Protein AF-A0A436ZVC7-F1 (afdb_monomer_lite)

pLDDT: mean 82.98, std 17.28, range [31.84, 98.19]

Radius of gyration: 19.55 Å; chains: 1; bounding box: 49×38×57 Å

Secondary structure (DSSP, 8-state):
-HHHHHHHHHH-TTS-HHHHHHHHHHHHHHHTT-HHHHHHHHHHHSS-HIIIIIHHHHHHHHH---HHHHHHHHHHHHHHHTSTTHHHHHHHTTHHHHHHHHHHH---HHHHHHHHHHHIIIII-TT-------SSSS-------------TTHHHHHHHHHHHS-TTSTTS-HHHHHHHHHHHHHHHHHHGGGSPPPHHHHHHHHHHHHHHHHSTTTTHHHHHHHHHHHHHHH----

InterPro domains:
  IPR011989 Armadillo-like helical [G3DSA:1.25.10.10] (1-237)
  IPR016024 Armadillo-type fold [SSF48371] (3-119)
  IPR031884 Nucleotide exchange factor Sil1, fungi [PF16782] (7-216)
  IPR050693 SIL1/FES1/HPBP1 [PTHR19316] (3-213)

Sequence (238 aa):
MSLQKLLNIISSSEYTPSIRSSAAITLGNSLQNNAVALSRVRKLFGTATKDVVLHPLLTSLLKNQDVILNRRLMFAISRTVRIHNGKQDFVALNGLGILEKVYATTNDLPLRGKIAAFLQDEFLDMEMREMDVKSGGKSGSQNVIKLKDDLSGWCDVLQSHLVERKNGEGDGDLDSEVKVLVTLKALKGRYGDECKANPELERWLGGEKERVRKEDDDGEWIKVPLEEVEHVFFGATA

Organism: Arthrobotrys flagrans (NCBI:txid97331)

Foldseek 3Di:
DPLQVLLCQLQDPVHDLVSNLVSLQVLLVCLAVCLVVQVCCCVVPVDHSLVRQVLSLLNSLLPDDDLSSNLSSLSNLLSQLPYACSVVSCVVNVVVVSLLNSLVPDPRLSSLLSSLLSCCVRPQPPPDQDPPPPPDDDDDDRDPDPDPDDCLVVLVSLLCVLLVPPPVVPPDDLSSVLSSLVSNLSSCVVVPVSNADDPSSLVSLVSVLVVLVVVPPDRPVSNVSSQSSCCSHPNDPD

Structure (mmCIF, N/CA/C/O backbone):
data_AF-A0A436ZVC7-F1
#
_entry.id   AF-A0A436ZVC7-F1
#
loop_
_atom_site.group_PDB
_atom_site.id
_atom_site.type_symbol
_atom_site.label_atom_id
_atom_site.label_alt_id
_atom_site.label_comp_id
_atom_site.label_asym_id
_atom_site.label_entity_id
_atom_site.label_seq_id
_atom_site.pdbx_PDB_ins_code
_atom_site.Cartn_x
_atom_site.Cartn_y
_atom_site.Cartn_z
_atom_site.occupancy
_atom_site.B_iso_or_equiv
_atom_site.auth_seq_id
_atom_site.auth_comp_id
_atom_site.auth_asym_id
_atom_site.auth_atom_id
_atom_site.pdbx_PDB_model_num
ATOM 1 N N . MET A 1 1 ? -13.523 2.063 27.691 1.00 56.59 1 MET A N 1
ATOM 2 C CA . MET A 1 1 ? -14.774 2.365 26.954 1.00 56.59 1 MET A CA 1
ATOM 3 C C . MET A 1 1 ? -14.574 3.279 25.728 1.00 56.59 1 MET A C 1
ATOM 5 O O . MET A 1 1 ? -15.453 3.320 24.881 1.00 56.59 1 MET A O 1
ATOM 9 N N . SER A 1 2 ? -13.442 3.982 25.571 1.00 81.81 2 SER A N 1
ATOM 10 C CA . SER A 1 2 ? -13.189 4.894 24.435 1.00 81.81 2 SER A CA 1
ATOM 11 C C . SER A 1 2 ? -12.820 4.196 23.112 1.00 81.81 2 SER A C 1
ATOM 13 O O . SER A 1 2 ? -13.318 4.598 22.067 1.00 81.81 2 SER A O 1
ATOM 15 N N . LEU A 1 3 ? -12.012 3.127 23.144 1.00 85.25 3 LEU A N 1
ATOM 16 C CA . LEU A 1 3 ? -11.538 2.445 21.926 1.00 85.25 3 LEU A CA 1
ATOM 17 C C . LEU A 1 3 ? -12.662 1.764 21.124 1.00 85.25 3 LEU A C 1
ATOM 19 O O . LEU A 1 3 ? -12.751 1.962 19.920 1.00 85.25 3 LEU A O 1
ATOM 23 N N . GLN A 1 4 ? -13.550 1.008 21.781 1.00 86.31 4 GLN A N 1
ATOM 24 C CA . GLN A 1 4 ? -14.694 0.366 21.113 1.00 86.31 4 GLN A CA 1
ATOM 25 C C . GLN A 1 4 ? -15.616 1.384 20.439 1.00 86.31 4 GLN A C 1
ATOM 27 O O . GLN A 1 4 ? -16.029 1.175 19.307 1.00 86.31 4 GLN A O 1
ATOM 32 N N . LYS A 1 5 ? -15.897 2.516 21.099 1.00 90.25 5 LYS A N 1
ATOM 33 C CA . LYS A 1 5 ? -16.687 3.592 20.487 1.00 90.25 5 LYS A CA 1
ATOM 34 C C . LYS A 1 5 ? -16.000 4.144 19.239 1.00 90.25 5 LYS A C 1
ATOM 36 O O . LYS A 1 5 ? -16.663 4.339 18.231 1.00 90.25 5 LYS A O 1
ATOM 41 N N . LEU A 1 6 ? -14.682 4.343 19.287 1.00 92.62 6 LEU A N 1
ATOM 42 C CA . LEU A 1 6 ? -13.912 4.818 18.138 1.00 92.62 6 LEU A CA 1
ATOM 43 C C . LEU A 1 6 ? -13.967 3.830 16.962 1.00 92.62 6 LEU A C 1
ATOM 45 O O . LEU A 1 6 ? -14.213 4.235 15.832 1.00 92.62 6 LEU A O 1
ATOM 49 N N . LEU A 1 7 ? -13.807 2.534 17.230 1.00 93.12 7 LEU A N 1
ATOM 50 C CA . LEU A 1 7 ? -13.898 1.478 16.216 1.00 93.12 7 LEU A CA 1
ATOM 51 C C . LEU A 1 7 ? -15.309 1.347 15.632 1.00 93.12 7 LEU A C 1
ATOM 53 O O . LEU A 1 7 ? -15.452 1.156 14.424 1.00 93.12 7 LEU A O 1
ATOM 57 N N . ASN A 1 8 ? -16.340 1.506 16.464 1.00 93.88 8 ASN A N 1
ATOM 58 C CA . ASN A 1 8 ? -17.730 1.538 16.015 1.00 93.88 8 ASN A CA 1
ATOM 59 C C . ASN A 1 8 ? -17.981 2.734 15.096 1.00 93.88 8 ASN A C 1
ATOM 61 O O . ASN A 1 8 ? -18.611 2.562 14.057 1.00 93.88 8 ASN A O 1
ATOM 65 N N . ILE A 1 9 ? -17.444 3.916 15.429 1.00 96.31 9 ILE A N 1
ATOM 66 C CA . ILE A 1 9 ? -17.520 5.087 14.548 1.00 96.31 9 ILE A CA 1
ATOM 67 C C . ILE A 1 9 ? -16.871 4.767 13.204 1.00 96.31 9 ILE A C 1
ATOM 69 O O . ILE A 1 9 ? -17.502 4.961 12.176 1.00 96.31 9 ILE A O 1
ATOM 73 N N . ILE A 1 10 ? -15.650 4.226 13.197 1.00 96.31 10 ILE A N 1
ATOM 74 C CA . ILE A 1 10 ? -14.923 3.892 11.961 1.00 96.31 10 ILE A CA 1
ATOM 75 C C . ILE A 1 10 ? -15.700 2.886 11.094 1.00 96.31 10 ILE A C 1
ATOM 77 O O . ILE A 1 10 ? -15.742 3.028 9.868 1.00 96.31 10 ILE A O 1
ATOM 81 N N . SER A 1 11 ? -16.317 1.882 11.718 1.00 94.19 11 SER A N 1
ATOM 82 C CA . SER A 1 11 ? -16.911 0.735 11.016 1.00 94.19 11 SER A CA 1
ATOM 83 C C . SER A 1 11 ? -18.380 0.926 10.635 1.00 94.19 11 SER A C 1
ATOM 85 O O . SER A 1 11 ? -18.871 0.216 9.760 1.00 94.19 11 SER A O 1
ATOM 87 N N . SER A 1 12 ? -19.092 1.855 11.277 1.00 93.50 12 SER A N 1
ATOM 88 C CA . SER A 1 12 ? -20.520 2.074 11.041 1.00 93.50 12 SER A CA 1
ATOM 89 C C . SER A 1 12 ? -20.760 2.984 9.837 1.00 93.50 12 SER A C 1
ATOM 91 O O . SER A 1 12 ? -20.161 4.053 9.708 1.00 93.50 12 SER A O 1
ATOM 93 N N . SER A 1 13 ? -21.689 2.575 8.973 1.00 91.62 13 SER A N 1
ATOM 94 C CA . SER A 1 13 ? -22.196 3.384 7.860 1.00 91.62 13 SER A CA 1
ATOM 95 C C . SER A 1 13 ? -23.128 4.516 8.307 1.00 91.62 13 SER A C 1
ATOM 97 O O . SER A 1 13 ? -23.508 5.338 7.481 1.00 91.62 13 SER A O 1
ATOM 99 N N . GLU A 1 14 ? -23.504 4.572 9.588 1.00 94.88 14 GLU A N 1
ATOM 100 C CA . GLU A 1 14 ? -24.343 5.643 10.148 1.00 94.88 14 GLU A CA 1
ATOM 101 C C . GLU A 1 14 ? -23.586 6.973 10.275 1.00 94.88 14 GLU A C 1
ATOM 103 O O . GLU A 1 14 ? -24.199 8.039 10.319 1.00 94.88 14 GLU A O 1
ATOM 108 N N . TYR A 1 15 ? -22.251 6.931 10.328 1.00 95.88 15 TYR A N 1
ATOM 109 C CA . TYR A 1 15 ? -21.412 8.124 10.392 1.00 95.88 15 TYR A CA 1
ATOM 110 C C . TYR A 1 15 ? -20.920 8.526 9.003 1.00 95.88 15 TYR A C 1
ATOM 112 O O . TYR A 1 15 ? -20.567 7.689 8.171 1.00 95.88 15 TYR A O 1
ATOM 120 N N . THR A 1 16 ? -20.821 9.833 8.768 1.00 96.25 16 THR A N 1
ATOM 121 C CA . THR A 1 16 ? -20.297 10.359 7.502 1.00 96.25 16 THR A CA 1
ATOM 122 C C . THR A 1 16 ? -18.830 9.957 7.298 1.00 96.25 16 THR A C 1
ATOM 124 O O . THR A 1 16 ? -18.087 9.827 8.281 1.00 96.25 16 THR A O 1
ATOM 127 N N . PRO A 1 17 ? -18.351 9.824 6.044 1.00 95.94 17 PRO A N 1
ATOM 128 C CA . PRO A 1 17 ? -16.948 9.513 5.768 1.00 95.94 17 PRO A CA 1
ATOM 129 C C . PRO A 1 17 ? -15.965 10.460 6.463 1.00 95.94 17 PRO A C 1
ATOM 131 O O . PRO A 1 17 ? -14.938 10.013 6.964 1.00 95.94 17 PRO A O 1
ATOM 134 N N . SER A 1 18 ? -16.313 11.745 6.603 1.00 96.75 18 SER A N 1
ATOM 135 C CA . SER A 1 18 ? -15.500 12.718 7.341 1.00 96.75 18 SER A CA 1
ATOM 136 C C . SER A 1 18 ? -15.338 12.358 8.822 1.00 96.75 18 SER A C 1
ATOM 138 O O . SER A 1 18 ? -14.223 12.422 9.335 1.00 96.75 18 SER A O 1
ATOM 140 N N . ILE A 1 19 ? -16.411 11.967 9.518 1.00 97.06 19 ILE A N 1
ATOM 141 C CA . ILE A 1 19 ? -16.346 11.584 10.940 1.00 97.06 19 ILE A CA 1
ATOM 142 C C . ILE A 1 19 ? -15.554 10.283 11.094 1.00 97.06 19 ILE A C 1
ATOM 144 O O . ILE A 1 19 ? -14.680 10.178 11.957 1.00 97.06 19 ILE A O 1
ATOM 148 N N . ARG A 1 20 ? -15.821 9.309 10.220 1.00 97.62 20 ARG A N 1
ATOM 149 C CA . ARG A 1 20 ? -15.101 8.029 10.170 1.00 97.62 20 ARG A CA 1
ATOM 150 C C . ARG A 1 20 ? -13.607 8.243 9.923 1.00 97.62 20 ARG A C 1
ATOM 152 O O . ARG A 1 20 ? -12.777 7.615 10.574 1.00 97.62 20 ARG A O 1
ATOM 159 N N . SER A 1 21 ? -13.268 9.168 9.027 1.00 96.88 21 SER A N 1
ATOM 160 C CA . SER A 1 21 ? -11.895 9.536 8.675 1.00 96.88 21 SER A CA 1
ATOM 161 C C . SER A 1 21 ? -11.173 10.179 9.856 1.00 96.88 21 SER A C 1
ATOM 163 O O . SER A 1 21 ? -10.072 9.744 10.200 1.00 96.88 21 SER A O 1
ATOM 165 N N . SER A 1 22 ? -11.823 11.125 10.546 1.00 97.38 22 SER A N 1
ATOM 166 C CA . SER A 1 22 ? -11.326 11.713 11.797 1.00 97.38 22 SER A CA 1
ATOM 167 C C . SER A 1 22 ? -11.085 10.648 12.869 1.00 97.38 22 SER A C 1
ATOM 169 O O . SER A 1 22 ? -10.030 10.621 13.497 1.00 97.38 22 SER A O 1
ATOM 171 N N . ALA A 1 23 ? -12.014 9.708 13.036 1.00 97.00 23 ALA A N 1
ATOM 172 C CA . ALA A 1 23 ? -11.846 8.612 13.982 1.00 97.00 23 ALA A CA 1
ATOM 173 C C . ALA A 1 23 ? -10.661 7.696 13.615 1.00 97.00 23 ALA A C 1
ATOM 175 O O . ALA A 1 23 ? -9.866 7.336 14.488 1.00 97.00 23 ALA A O 1
ATOM 176 N N . ALA A 1 24 ? -10.499 7.366 12.330 1.00 97.00 24 ALA A N 1
ATOM 177 C CA . ALA A 1 24 ? -9.404 6.534 11.835 1.00 97.00 24 ALA A CA 1
ATOM 178 C C . ALA A 1 24 ? -8.033 7.203 12.022 1.00 97.00 24 ALA A C 1
ATOM 180 O O . ALA A 1 24 ? -7.095 6.553 12.488 1.00 97.00 24 ALA A O 1
ATOM 181 N N . ILE A 1 25 ? -7.903 8.503 11.727 1.00 96.31 25 ILE A N 1
ATOM 182 C CA . ILE A 1 25 ? -6.641 9.225 11.952 1.00 96.31 25 ILE A CA 1
ATOM 183 C C . ILE A 1 25 ? -6.333 9.379 13.445 1.00 96.31 25 ILE A C 1
ATOM 185 O O . ILE A 1 25 ? -5.186 9.185 13.843 1.00 96.31 25 ILE A O 1
ATOM 189 N N . THR A 1 26 ? -7.336 9.633 14.294 1.00 95.69 26 THR A N 1
ATOM 190 C CA . THR A 1 26 ? -7.156 9.663 15.755 1.00 95.69 26 THR A CA 1
ATOM 191 C C . THR A 1 26 ? -6.658 8.319 16.281 1.00 95.69 26 THR A C 1
ATOM 193 O O . THR A 1 26 ? -5.737 8.292 17.103 1.00 95.69 26 THR A O 1
ATOM 196 N N . LEU A 1 27 ? -7.217 7.206 15.794 1.00 94.00 27 LEU A N 1
ATOM 197 C CA . LEU A 1 27 ? -6.739 5.871 16.146 1.00 94.00 27 LEU A CA 1
ATOM 198 C C . LEU A 1 27 ? -5.285 5.679 15.703 1.00 94.00 27 LEU A C 1
ATOM 200 O O . LEU A 1 27 ? -4.445 5.347 16.534 1.00 94.00 27 LEU A O 1
ATOM 204 N N . GLY A 1 28 ? -4.971 5.940 14.432 1.00 92.94 28 GLY A N 1
ATOM 205 C CA . GLY A 1 28 ? -3.612 5.794 13.905 1.00 92.94 28 GLY A CA 1
ATOM 206 C C . GLY A 1 28 ? -2.579 6.613 14.684 1.00 92.94 28 GLY A C 1
ATOM 207 O O . GLY A 1 28 ? -1.547 6.074 15.078 1.00 92.94 28 GLY A O 1
ATOM 208 N N . ASN A 1 29 ? -2.885 7.874 14.997 1.00 93.38 29 ASN A N 1
ATOM 209 C CA . ASN A 1 29 ? -2.008 8.742 15.792 1.00 93.38 29 ASN A CA 1
ATOM 210 C C . ASN A 1 29 ? -1.818 8.219 17.221 1.00 93.38 29 ASN A C 1
ATOM 212 O O . ASN A 1 29 ? -0.717 8.274 17.756 1.00 93.38 29 ASN A O 1
ATOM 216 N N . SER A 1 30 ? -2.870 7.670 17.833 1.00 90.50 30 SER A N 1
ATOM 217 C CA . SER A 1 30 ? -2.790 7.098 19.185 1.00 90.50 30 SER A CA 1
ATOM 218 C C . SER A 1 30 ? -1.913 5.843 19.245 1.00 90.50 30 SER A C 1
ATOM 220 O O . SER A 1 30 ? -1.353 5.530 20.298 1.00 90.50 30 SER A O 1
ATOM 222 N N . LEU A 1 31 ? -1.818 5.116 18.128 1.00 87.38 31 LEU A N 1
ATOM 223 C CA . LEU A 1 31 ? -1.013 3.905 17.983 1.00 87.38 31 LEU A CA 1
ATOM 224 C C . LEU A 1 31 ? 0.423 4.202 17.541 1.00 87.38 31 LEU A C 1
ATOM 226 O O . LEU A 1 31 ? 1.322 3.417 17.827 1.00 87.38 31 LEU A O 1
ATOM 230 N N . GLN A 1 32 ? 0.669 5.329 16.875 1.00 85.88 32 GLN A N 1
ATOM 231 C CA . GLN A 1 32 ? 1.996 5.691 16.390 1.00 85.88 32 GLN A CA 1
ATOM 232 C C . GLN A 1 32 ? 3.018 5.722 17.535 1.00 85.88 32 GLN A C 1
ATOM 234 O O . GLN A 1 32 ? 2.869 6.464 18.501 1.00 85.88 32 GLN A O 1
ATOM 239 N N . ASN A 1 33 ? 4.065 4.900 17.414 1.00 75.56 33 ASN A N 1
ATOM 240 C CA . ASN A 1 33 ? 5.152 4.775 18.392 1.00 75.56 33 ASN A CA 1
ATOM 241 C C . ASN A 1 33 ? 4.672 4.466 19.826 1.00 75.56 33 ASN A C 1
ATOM 243 O O . ASN A 1 33 ? 5.356 4.784 20.797 1.00 75.56 33 ASN A O 1
ATOM 247 N N . ASN A 1 34 ? 3.506 3.825 19.972 1.00 78.44 34 ASN A N 1
ATOM 248 C CA . ASN A 1 34 ? 2.887 3.559 21.266 1.00 78.44 34 ASN A CA 1
ATOM 249 C C . ASN A 1 34 ? 2.572 2.070 21.451 1.00 78.44 34 ASN A C 1
ATOM 251 O O . ASN A 1 34 ? 1.415 1.643 21.466 1.00 78.44 34 ASN A O 1
ATOM 255 N N . ALA A 1 35 ? 3.615 1.262 21.652 1.00 71.19 35 ALA A N 1
ATOM 256 C CA . ALA A 1 35 ? 3.462 -0.178 21.870 1.00 71.19 35 ALA A CA 1
ATOM 257 C C . ALA A 1 35 ? 2.577 -0.514 23.092 1.00 71.19 35 ALA A C 1
ATOM 259 O O . ALA A 1 35 ? 1.925 -1.559 23.144 1.00 71.19 35 ALA A O 1
ATOM 260 N N . VAL A 1 36 ? 2.504 0.383 24.081 1.00 75.69 36 VAL A N 1
ATOM 261 C CA . VAL A 1 36 ? 1.680 0.199 25.285 1.00 75.69 36 VAL A CA 1
ATOM 262 C C . VAL A 1 36 ? 0.181 0.320 24.982 1.00 75.69 36 VAL A C 1
ATOM 264 O O . VAL A 1 36 ? -0.628 -0.308 25.668 1.00 75.69 36 VAL A O 1
ATOM 267 N N . ALA A 1 37 ? -0.212 1.075 23.950 1.00 74.81 37 ALA A N 1
ATOM 268 C CA . ALA A 1 37 ? -1.618 1.238 23.582 1.00 74.81 37 ALA A CA 1
ATOM 269 C C . ALA A 1 37 ? -2.276 -0.101 23.215 1.00 74.81 37 ALA A C 1
ATOM 271 O O . ALA A 1 37 ? -3.387 -0.381 23.670 1.00 74.81 37 ALA A O 1
ATOM 272 N N . LEU A 1 38 ? -1.577 -0.962 22.464 1.00 71.44 38 LEU A N 1
ATOM 273 C CA . LEU A 1 38 ? -2.113 -2.257 22.028 1.00 71.44 38 LEU A CA 1
ATOM 274 C C . LEU A 1 38 ? -1.918 -3.379 23.049 1.00 71.44 38 LEU A C 1
ATOM 276 O O . LEU A 1 38 ? -2.784 -4.246 23.156 1.00 71.44 38 LEU A O 1
ATOM 280 N N . SER A 1 39 ? -0.861 -3.349 23.871 1.00 69.44 39 SER A N 1
ATOM 281 C CA . SER A 1 39 ? -0.660 -4.378 24.912 1.00 69.44 39 SER A CA 1
ATOM 282 C C . SER A 1 39 ? -1.780 -4.399 25.960 1.00 69.44 39 SER A C 1
ATOM 284 O O . SER A 1 39 ? -2.019 -5.413 26.621 1.00 69.44 39 SER A O 1
ATOM 286 N N . ARG A 1 40 ? -2.503 -3.282 26.101 1.00 74.00 40 ARG A N 1
ATOM 287 C CA . ARG A 1 40 ? -3.661 -3.156 26.990 1.00 74.00 40 ARG A CA 1
ATOM 288 C C . ARG A 1 40 ? -4.963 -3.642 26.360 1.00 74.00 40 ARG A C 1
ATOM 290 O O . ARG A 1 40 ? -5.881 -3.939 27.114 1.00 74.00 40 ARG A O 1
ATOM 297 N N . VAL A 1 41 ? -5.056 -3.782 25.035 1.00 75.75 41 VAL A N 1
ATOM 298 C CA . VAL A 1 41 ? -6.296 -4.201 24.349 1.00 75.75 41 VAL A CA 1
ATOM 299 C C . VAL A 1 41 ? -6.732 -5.580 24.834 1.00 75.75 41 VAL A C 1
ATOM 301 O O . VAL A 1 41 ? -7.833 -5.718 25.361 1.00 75.75 41 VAL A O 1
ATOM 304 N N . ARG A 1 42 ? -5.838 -6.575 24.797 1.00 69.44 42 ARG A N 1
ATOM 305 C CA . ARG A 1 42 ? -6.156 -7.924 25.289 1.00 69.44 42 ARG A CA 1
ATOM 306 C C . ARG A 1 42 ? -6.552 -7.937 26.767 1.00 69.44 42 ARG A C 1
ATOM 308 O O . ARG A 1 42 ? -7.487 -8.634 27.144 1.00 69.44 42 ARG A O 1
ATOM 315 N N . LYS A 1 43 ? -5.874 -7.140 27.602 1.00 71.75 43 LYS A N 1
ATOM 316 C CA . LYS A 1 43 ? -6.189 -7.023 29.038 1.00 71.75 43 LYS A CA 1
ATOM 317 C C . LYS A 1 43 ? -7.548 -6.365 29.295 1.00 71.75 43 LYS A C 1
ATOM 319 O O . LYS A 1 43 ? -8.212 -6.726 30.255 1.00 71.75 43 LYS A O 1
ATOM 324 N N . LEU A 1 44 ? -7.941 -5.396 28.469 1.00 73.38 44 LEU A N 1
ATOM 325 C CA . LEU A 1 44 ? -9.164 -4.608 28.650 1.00 73.38 44 LEU A CA 1
ATOM 326 C C . LEU A 1 44 ? -10.404 -5.257 28.029 1.00 73.38 44 LEU A C 1
ATOM 328 O O . LEU A 1 44 ? -11.504 -5.019 28.516 1.00 73.38 44 LEU A O 1
ATOM 332 N N . PHE A 1 45 ? -10.239 -6.034 26.958 1.00 72.94 45 PHE A N 1
ATOM 333 C CA . PHE A 1 45 ? -11.357 -6.577 26.179 1.00 72.94 45 PHE A CA 1
ATOM 334 C C . PHE A 1 45 ? -11.442 -8.108 26.199 1.00 72.94 45 PHE A C 1
ATOM 336 O O . PHE A 1 45 ? -12.420 -8.659 25.707 1.00 72.94 45 PHE A O 1
ATOM 343 N N . GLY A 1 46 ? -10.441 -8.808 26.745 1.00 70.19 46 GLY A N 1
ATOM 344 C CA . GLY A 1 46 ? -10.400 -10.276 26.789 1.00 70.19 46 GLY A CA 1
ATOM 345 C C . GLY A 1 46 ? -10.187 -10.952 25.426 1.00 70.19 46 GLY A C 1
ATOM 346 O O . GLY A 1 46 ? -9.962 -12.156 25.370 1.00 70.19 46 GLY A O 1
ATOM 347 N N . THR A 1 47 ? -10.210 -10.186 24.337 1.00 74.44 47 THR A N 1
ATOM 348 C CA . THR A 1 47 ? -10.071 -10.628 22.947 1.00 74.44 47 THR A CA 1
ATOM 349 C C . THR A 1 47 ? -8.721 -10.224 22.359 1.00 74.44 47 THR A C 1
ATOM 351 O O . THR A 1 47 ? -8.031 -9.340 22.877 1.00 74.44 47 THR A O 1
ATOM 354 N N . ALA A 1 48 ? -8.297 -10.903 21.292 1.00 78.75 48 ALA A N 1
ATOM 355 C CA . ALA A 1 48 ? -7.028 -10.593 20.647 1.00 78.75 48 ALA A CA 1
ATOM 356 C C . ALA A 1 48 ? -7.098 -9.241 19.916 1.00 78.75 48 ALA A C 1
ATOM 358 O O . ALA A 1 48 ? -8.148 -8.831 19.417 1.00 78.75 48 ALA A O 1
ATOM 359 N N . THR A 1 49 ? -5.959 -8.548 19.834 1.00 78.94 49 THR A N 1
ATOM 360 C CA . THR A 1 49 ? -5.843 -7.258 19.137 1.00 78.94 49 THR A CA 1
ATOM 361 C C . THR A 1 49 ? -6.319 -7.354 17.689 1.00 78.94 49 THR A C 1
ATOM 363 O O . THR A 1 49 ? -6.977 -6.429 17.207 1.00 78.94 49 THR A O 1
ATOM 366 N N . LYS A 1 50 ? -6.066 -8.491 17.027 1.00 84.31 50 LYS A N 1
ATOM 367 C CA . LYS A 1 50 ? -6.574 -8.779 15.684 1.00 84.31 50 LYS A CA 1
ATOM 368 C C . LYS A 1 50 ? -8.091 -8.629 15.558 1.00 84.31 50 LYS A C 1
ATOM 370 O O . LYS A 1 50 ? -8.550 -7.989 14.621 1.00 84.31 50 LYS A O 1
ATOM 375 N N . ASP A 1 51 ? -8.858 -9.133 16.522 1.00 87.06 51 ASP A N 1
ATOM 376 C CA . ASP A 1 51 ? -10.323 -9.157 16.448 1.00 87.06 51 ASP A CA 1
ATOM 377 C C . ASP A 1 51 ? -10.917 -7.784 16.778 1.00 87.06 51 ASP A C 1
ATOM 379 O O . ASP A 1 51 ? -11.926 -7.373 16.209 1.00 87.06 51 ASP A O 1
ATOM 383 N N . VAL A 1 52 ? -10.276 -7.056 17.697 1.00 88.44 52 VAL A N 1
ATOM 384 C CA . VAL A 1 52 ? -10.760 -5.752 18.165 1.00 88.44 52 VAL A CA 1
ATOM 385 C C . VAL A 1 52 ? -10.372 -4.632 17.213 1.00 88.44 52 VAL A C 1
ATOM 387 O O . VAL A 1 52 ? -11.169 -3.732 16.998 1.00 88.44 52 VAL A O 1
ATOM 390 N N . VAL A 1 53 ? -9.155 -4.642 16.670 1.00 91.06 53 VAL A N 1
ATOM 391 C CA . VAL A 1 53 ? -8.605 -3.492 15.936 1.00 91.06 53 VAL A CA 1
ATOM 392 C C . VAL A 1 53 ? -8.422 -3.809 14.457 1.00 91.06 53 VAL A C 1
ATOM 394 O O . VAL A 1 53 ? -9.012 -3.131 13.620 1.00 91.06 53 VAL A O 1
ATOM 397 N N . LEU A 1 54 ? -7.638 -4.836 14.114 1.00 93.50 54 LEU A N 1
ATOM 398 C CA . LEU A 1 54 ? -7.289 -5.097 12.712 1.00 93.50 54 LEU A CA 1
ATOM 399 C C . LEU A 1 54 ? -8.492 -5.540 11.882 1.00 93.50 54 LEU A C 1
ATOM 401 O O . LEU A 1 54 ? -8.701 -5.004 10.799 1.00 93.50 54 LEU A O 1
ATOM 405 N N . HIS A 1 55 ? -9.303 -6.470 12.382 1.00 95.12 55 HIS A N 1
ATOM 406 C CA . HIS A 1 55 ? -10.441 -7.000 11.639 1.00 95.12 55 HIS A CA 1
ATOM 407 C C . HIS A 1 55 ? -11.474 -5.908 11.280 1.00 95.12 55 HIS A C 1
ATOM 409 O O . HIS A 1 55 ? -11.836 -5.816 10.102 1.00 95.12 55 HIS A O 1
ATOM 415 N N . PRO A 1 56 ? -11.906 -5.018 12.202 1.00 95.12 56 PRO A N 1
ATOM 416 C CA . PRO A 1 56 ? -12.779 -3.897 11.845 1.00 95.12 56 PRO A CA 1
ATOM 417 C C . PRO A 1 56 ? -12.158 -2.921 10.841 1.00 95.12 56 PRO A C 1
ATOM 419 O O . PRO A 1 56 ? -12.849 -2.463 9.928 1.00 95.12 56 PRO A O 1
ATOM 422 N N . LEU A 1 57 ? -10.857 -2.626 10.964 1.00 97.12 57 LEU A N 1
ATOM 423 C CA . LEU A 1 57 ? -10.160 -1.736 10.031 1.00 97.12 57 LEU A CA 1
ATOM 424 C C . LEU A 1 57 ? -10.058 -2.342 8.628 1.00 97.12 57 LEU A C 1
ATOM 426 O O . LEU A 1 57 ? -10.381 -1.665 7.656 1.00 97.12 57 LEU A O 1
ATOM 430 N N . LEU A 1 58 ? -9.669 -3.615 8.522 1.00 97.56 58 LEU A N 1
ATOM 431 C CA . LEU A 1 58 ? -9.581 -4.351 7.258 1.00 97.56 58 LEU A CA 1
ATOM 432 C C . LEU A 1 58 ? -10.952 -4.490 6.592 1.00 97.56 58 LEU A C 1
ATOM 434 O O . LEU A 1 58 ? -11.092 -4.231 5.400 1.00 97.56 58 LEU A O 1
ATOM 438 N N . THR A 1 59 ? -11.981 -4.826 7.373 1.00 97.12 59 THR A N 1
ATOM 439 C CA . THR A 1 59 ? -13.364 -4.909 6.880 1.00 97.12 59 THR A CA 1
ATOM 440 C C . THR A 1 59 ? -13.848 -3.556 6.365 1.00 97.12 59 THR A C 1
ATOM 442 O O . THR A 1 59 ? -14.493 -3.488 5.319 1.00 97.12 59 THR A O 1
ATOM 445 N N . SER A 1 60 ? -13.534 -2.478 7.090 1.00 96.62 60 SER A N 1
ATOM 446 C CA . SER A 1 60 ? -13.894 -1.119 6.684 1.00 96.62 60 SER A CA 1
ATOM 447 C C . SER A 1 60 ? -13.167 -0.710 5.410 1.00 96.62 60 SER A C 1
ATOM 449 O O . SER A 1 60 ? -13.810 -0.167 4.520 1.00 96.62 60 SER A O 1
ATOM 451 N N . LEU A 1 61 ? -11.867 -1.001 5.298 1.00 97.62 61 LEU A N 1
ATOM 452 C CA . LEU A 1 61 ? -11.063 -0.677 4.119 1.00 97.62 61 LEU A CA 1
ATOM 453 C C . LEU A 1 61 ? -11.589 -1.404 2.876 1.00 97.62 61 LEU A C 1
ATOM 455 O O . LEU A 1 61 ? -11.755 -0.784 1.835 1.00 97.62 61 LEU A O 1
ATOM 459 N N . LEU A 1 62 ? -11.912 -2.694 3.003 1.00 96.69 62 LEU A N 1
ATOM 460 C CA . LEU A 1 62 ? -12.404 -3.512 1.893 1.00 96.69 62 LEU A CA 1
ATOM 461 C C . LEU A 1 62 ? -13.766 -3.049 1.354 1.00 96.69 62 LEU A C 1
ATOM 463 O O . LEU A 1 62 ? -14.044 -3.199 0.169 1.00 96.69 62 LEU A O 1
ATOM 467 N N . LYS A 1 63 ? -14.642 -2.531 2.223 1.00 94.62 63 LYS A N 1
ATOM 468 C CA . LYS A 1 63 ? -16.019 -2.151 1.859 1.00 94.62 63 LYS A CA 1
ATOM 469 C C . LYS A 1 63 ? -16.178 -0.673 1.502 1.00 94.62 63 LYS A C 1
ATOM 471 O O . LYS A 1 63 ? -17.241 -0.281 1.027 1.00 94.62 63 LYS A O 1
ATOM 476 N N . ASN A 1 64 ? -15.187 0.161 1.800 1.00 92.44 64 ASN A N 1
ATOM 477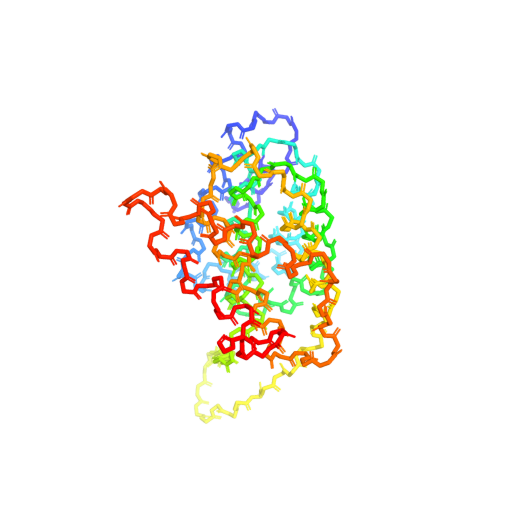 C CA . ASN A 1 64 ? -15.317 1.607 1.703 1.00 92.44 64 ASN A CA 1
ATOM 478 C C . ASN A 1 64 ? -14.814 2.145 0.359 1.00 92.44 64 ASN A C 1
ATOM 480 O O . ASN A 1 64 ? -13.759 1.753 -0.130 1.00 92.44 64 ASN A O 1
ATOM 484 N N . GLN A 1 65 ? -15.555 3.100 -0.199 1.00 91.56 65 GLN A N 1
ATOM 485 C CA . GLN A 1 65 ? -15.217 3.766 -1.462 1.00 91.56 65 GLN A CA 1
ATOM 486 C C . GLN A 1 65 ? -14.641 5.177 -1.257 1.00 91.56 65 GLN A C 1
ATOM 488 O O . GLN A 1 65 ? -14.079 5.752 -2.183 1.00 91.56 65 GLN A O 1
ATOM 493 N N . ASP A 1 66 ? -14.755 5.746 -0.051 1.00 95.94 66 ASP A N 1
ATOM 494 C CA . ASP A 1 66 ? -14.224 7.079 0.241 1.00 95.94 66 ASP A CA 1
ATOM 495 C C . ASP A 1 66 ? -12.687 7.071 0.295 1.00 95.94 66 ASP A C 1
ATOM 497 O O . ASP A 1 66 ? -12.072 6.442 1.162 1.00 95.94 66 ASP A O 1
ATOM 501 N N . VAL A 1 67 ? -12.085 7.807 -0.639 1.00 94.88 67 VAL A N 1
ATOM 502 C CA . VAL A 1 67 ? -10.639 7.928 -0.873 1.00 94.88 67 VAL A CA 1
ATOM 503 C C . VAL A 1 67 ? -9.896 8.369 0.391 1.00 94.88 67 VAL A C 1
ATOM 505 O O . VAL A 1 67 ? -8.929 7.735 0.819 1.00 94.88 67 VAL A O 1
ATOM 508 N N . ILE A 1 68 ? -10.359 9.440 1.042 1.00 95.88 68 ILE A N 1
ATOM 509 C CA . ILE A 1 68 ? -9.672 10.009 2.208 1.00 95.88 68 ILE A CA 1
ATOM 510 C C . ILE A 1 68 ? -9.724 9.019 3.373 1.00 95.88 68 ILE A C 1
ATOM 512 O O . ILE A 1 68 ? -8.696 8.751 4.002 1.00 95.88 68 ILE A O 1
ATOM 516 N N . LEU A 1 69 ? -10.896 8.450 3.649 1.00 97.25 69 LEU A N 1
ATOM 517 C CA . LEU A 1 69 ? -11.081 7.449 4.689 1.00 97.25 69 LEU A CA 1
ATOM 518 C C . LEU A 1 69 ? -10.211 6.218 4.433 1.00 97.25 69 LEU A C 1
ATOM 520 O O . LEU A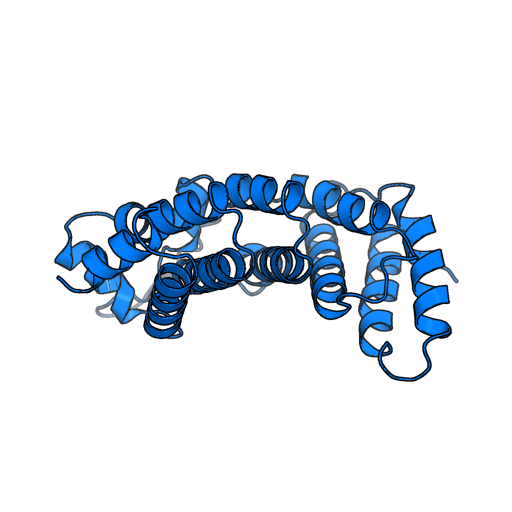 1 69 ? -9.525 5.788 5.357 1.00 97.25 69 LEU A O 1
ATOM 524 N N . ASN A 1 70 ? -10.141 5.697 3.206 1.00 97.88 70 ASN A N 1
ATOM 525 C CA . ASN A 1 70 ? -9.274 4.559 2.881 1.00 97.88 70 ASN A CA 1
ATOM 526 C C . ASN A 1 70 ? -7.798 4.860 3.168 1.00 97.88 70 ASN A C 1
ATOM 528 O O . ASN A 1 70 ? -7.117 4.066 3.823 1.00 97.88 70 ASN A O 1
ATOM 532 N N . ARG A 1 71 ? -7.306 6.050 2.800 1.00 97.50 71 ARG A N 1
ATOM 533 C CA . ARG A 1 71 ? -5.934 6.482 3.132 1.00 97.50 71 ARG A CA 1
ATOM 534 C C . ARG A 1 71 ? -5.687 6.594 4.643 1.00 97.50 71 ARG A C 1
ATOM 536 O O . ARG A 1 71 ? -4.542 6.409 5.075 1.00 97.50 71 ARG A O 1
ATOM 543 N N . ARG A 1 72 ? -6.705 6.935 5.449 1.00 97.88 72 ARG A N 1
ATOM 544 C CA . ARG A 1 72 ? -6.622 6.997 6.926 1.00 97.88 72 ARG A CA 1
ATOM 545 C C . ARG A 1 72 ? -6.746 5.622 7.579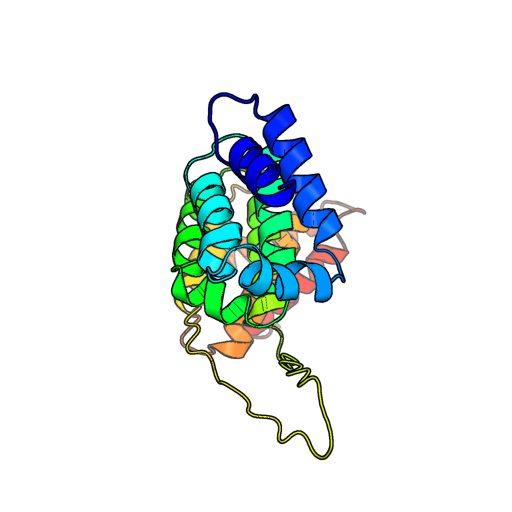 1.00 97.88 72 ARG A C 1
ATOM 547 O O . ARG A 1 72 ? -6.018 5.351 8.530 1.00 97.88 72 ARG A O 1
ATOM 554 N N . LEU A 1 73 ? -7.592 4.747 7.044 1.00 98.19 73 LEU A N 1
ATOM 555 C CA . LEU A 1 73 ? -7.688 3.342 7.440 1.00 98.19 73 LEU A CA 1
ATOM 556 C C . LEU A 1 73 ? -6.355 2.635 7.206 1.00 98.19 73 LEU A C 1
ATOM 558 O O . LEU A 1 73 ? -5.833 2.019 8.131 1.00 98.19 73 LEU A O 1
ATOM 562 N N . MET A 1 74 ? -5.748 2.813 6.029 1.00 97.94 74 MET A N 1
ATOM 563 C CA . MET A 1 74 ? -4.436 2.243 5.718 1.00 97.94 74 MET A CA 1
ATOM 564 C C . MET A 1 74 ? -3.343 2.746 6.673 1.00 97.94 74 MET A C 1
ATOM 566 O O . MET A 1 74 ? -2.489 1.979 7.113 1.00 97.94 74 MET A O 1
ATOM 570 N N . PHE A 1 75 ? -3.396 4.024 7.065 1.00 96.62 75 PHE A N 1
ATOM 571 C CA . PHE A 1 75 ? -2.505 4.558 8.096 1.00 96.62 75 PHE A CA 1
ATOM 572 C C . PHE A 1 75 ? -2.737 3.898 9.464 1.00 96.62 75 PHE A C 1
ATOM 574 O O . PHE A 1 75 ? -1.779 3.483 10.106 1.00 96.62 75 PHE A O 1
ATOM 581 N N . ALA A 1 76 ? -3.983 3.755 9.917 1.00 95.81 76 ALA A N 1
ATOM 582 C CA . ALA A 1 76 ? -4.277 3.088 11.187 1.00 95.81 76 ALA A CA 1
ATOM 583 C C . ALA A 1 76 ? -3.853 1.607 11.181 1.00 95.81 76 ALA A C 1
ATOM 585 O O . ALA A 1 76 ? -3.297 1.122 12.171 1.00 95.81 76 ALA A O 1
ATOM 586 N N . ILE A 1 77 ? -4.056 0.907 10.061 1.00 96.31 77 ILE A N 1
ATOM 587 C CA . ILE A 1 77 ? -3.613 -0.479 9.859 1.00 96.31 77 ILE A CA 1
ATOM 588 C C . ILE A 1 77 ? -2.091 -0.564 9.966 1.00 96.31 77 ILE A C 1
ATOM 590 O O . ILE A 1 77 ? -1.601 -1.352 10.773 1.00 96.31 77 ILE A O 1
ATOM 594 N N . SER A 1 78 ? -1.339 0.282 9.252 1.00 94.75 78 SER A N 1
ATOM 595 C CA . SER A 1 78 ? 0.130 0.236 9.300 1.00 94.75 78 SER A CA 1
ATOM 596 C C . SER A 1 78 ? 0.679 0.491 10.702 1.00 94.75 78 SER A C 1
ATOM 598 O O . SER A 1 78 ? 1.587 -0.207 11.149 1.00 94.75 78 SER A O 1
ATOM 600 N N . ARG A 1 79 ? 0.077 1.417 11.460 1.00 91.94 79 ARG A N 1
ATOM 601 C CA . ARG A 1 79 ? 0.454 1.641 12.866 1.00 91.94 79 ARG A CA 1
ATOM 602 C C . ARG A 1 79 ? 0.115 0.456 13.767 1.00 91.94 79 ARG A C 1
ATOM 604 O O . ARG A 1 79 ? 0.851 0.204 14.712 1.00 91.94 79 ARG A O 1
ATOM 611 N N . THR A 1 80 ? -0.962 -0.269 13.477 1.00 90.69 80 THR A N 1
ATOM 612 C CA . THR A 1 80 ? -1.354 -1.456 14.251 1.00 90.69 80 THR A CA 1
ATOM 613 C C . THR A 1 80 ? -0.431 -2.644 13.970 1.00 90.69 80 THR A C 1
ATOM 615 O O . THR A 1 80 ? -0.043 -3.347 14.898 1.00 90.69 80 THR A O 1
ATOM 618 N N . VAL A 1 81 ? -0.047 -2.845 12.707 1.00 90.06 81 VAL A N 1
ATOM 619 C CA . VAL A 1 81 ? 0.816 -3.950 12.255 1.00 90.06 81 VAL A CA 1
ATOM 620 C C . VAL A 1 81 ? 2.232 -3.844 12.831 1.00 90.06 81 VAL A C 1
ATOM 622 O O . VAL A 1 81 ? 2.805 -4.858 13.217 1.00 90.06 81 VAL A O 1
ATOM 625 N N . ARG A 1 82 ? 2.766 -2.621 12.962 1.00 85.62 82 ARG A N 1
ATOM 626 C CA . ARG A 1 82 ? 4.122 -2.338 13.481 1.00 85.62 82 ARG A CA 1
ATOM 627 C C . ARG A 1 82 ? 4.356 -2.715 14.949 1.00 85.62 82 ARG A C 1
ATOM 629 O O . ARG A 1 82 ? 5.463 -2.547 15.451 1.00 85.62 82 ARG A O 1
ATOM 636 N N . ILE A 1 83 ? 3.329 -3.139 15.679 1.00 79.06 83 ILE A N 1
ATOM 637 C CA . ILE A 1 83 ? 3.373 -3.255 17.138 1.00 79.06 83 ILE A CA 1
ATOM 638 C C . ILE A 1 83 ? 3.085 -4.696 17.572 1.00 79.06 83 ILE A C 1
ATOM 640 O O . ILE A 1 83 ? 2.055 -5.261 17.207 1.00 79.06 83 ILE A O 1
ATOM 644 N N . HIS A 1 84 ? 3.935 -5.245 18.452 1.00 75.81 84 HIS A N 1
ATOM 645 C CA . HIS A 1 84 ? 3.824 -6.616 18.987 1.00 75.81 84 HIS A CA 1
ATOM 646 C C . HIS A 1 84 ? 3.641 -7.648 17.858 1.00 75.81 84 HIS A C 1
ATOM 648 O O . HIS A 1 84 ? 4.286 -7.555 16.820 1.00 75.81 84 HIS A O 1
ATOM 654 N N . ASN A 1 85 ? 2.710 -8.587 18.038 1.00 79.62 85 ASN A N 1
ATOM 655 C CA . ASN A 1 85 ? 2.326 -9.626 17.083 1.00 79.62 85 ASN A CA 1
ATOM 656 C C . ASN A 1 85 ? 1.475 -9.088 15.910 1.00 79.62 85 ASN A C 1
ATOM 658 O O . ASN A 1 85 ? 0.769 -9.856 15.263 1.00 79.62 85 ASN A O 1
ATOM 662 N N . GLY A 1 86 ? 1.486 -7.776 15.641 1.00 85.25 86 GLY A N 1
ATOM 663 C CA . GLY A 1 86 ? 0.609 -7.127 14.662 1.00 85.25 86 GLY A CA 1
ATOM 664 C C . GLY A 1 86 ? 0.738 -7.690 13.244 1.00 85.25 86 GLY A C 1
ATOM 665 O O . GLY A 1 86 ? -0.274 -7.848 12.565 1.00 85.25 86 GLY A O 1
ATOM 666 N N . LYS A 1 87 ? 1.951 -8.066 12.818 1.00 87.38 87 LYS A N 1
ATOM 667 C CA . LYS A 1 87 ? 2.198 -8.740 11.528 1.00 87.38 87 LYS A CA 1
ATOM 668 C C . LYS A 1 87 ? 1.541 -10.115 11.472 1.00 87.38 87 LYS A C 1
ATOM 670 O O . LYS A 1 87 ? 0.800 -10.408 10.541 1.00 87.38 87 LYS A O 1
ATOM 675 N N . GLN A 1 88 ? 1.732 -10.916 12.516 1.00 86.81 88 GLN A N 1
ATOM 676 C CA . GLN A 1 88 ? 1.148 -12.254 12.633 1.00 86.81 88 GLN A CA 1
ATOM 677 C C . GLN A 1 88 ? -0.376 -12.202 12.656 1.00 86.81 88 GLN A C 1
ATOM 679 O O . GLN A 1 88 ? -1.046 -12.969 11.968 1.00 86.81 88 GLN A O 1
ATOM 684 N N . ASP A 1 89 ? -0.918 -11.250 13.404 1.00 89.62 89 ASP A N 1
ATOM 685 C CA . ASP A 1 89 ? -2.344 -10.985 13.486 1.00 89.62 89 ASP A CA 1
ATOM 686 C C . ASP A 1 89 ? -2.917 -10.522 12.134 1.00 89.62 89 ASP A C 1
ATOM 688 O O . ASP A 1 89 ? -4.000 -10.955 11.744 1.00 89.62 89 ASP A O 1
ATOM 692 N N . PHE A 1 90 ? -2.190 -9.681 11.397 1.00 92.75 90 PHE A N 1
ATOM 693 C CA . PHE A 1 90 ? -2.580 -9.217 10.066 1.00 92.75 90 PHE A CA 1
ATOM 694 C C . PHE A 1 90 ? -2.595 -10.356 9.039 1.00 92.75 90 PHE A C 1
ATOM 696 O O . PHE A 1 90 ? -3.565 -10.506 8.294 1.00 92.75 90 PHE A O 1
ATOM 703 N N . VAL A 1 91 ? -1.562 -11.199 9.035 1.00 91.75 91 VAL A N 1
ATOM 704 C CA . VAL A 1 91 ? -1.457 -12.371 8.151 1.00 91.75 91 VAL A CA 1
ATOM 705 C C . VAL A 1 91 ? -2.543 -13.395 8.479 1.00 91.75 91 VAL A C 1
ATOM 707 O O . VAL A 1 91 ? -3.228 -13.877 7.579 1.00 91.75 91 VAL A O 1
ATOM 710 N N . ALA A 1 92 ? -2.794 -13.655 9.766 1.00 90.88 92 ALA A N 1
ATOM 711 C CA . ALA A 1 92 ? -3.857 -14.555 10.217 1.00 90.88 92 ALA A CA 1
ATOM 712 C C . ALA A 1 92 ? -5.270 -14.102 9.798 1.00 90.88 92 ALA A C 1
ATOM 714 O O . ALA A 1 92 ? -6.186 -14.922 9.759 1.00 90.88 92 ALA A O 1
ATOM 715 N N . LEU A 1 93 ? -5.455 -12.816 9.488 1.00 93.69 93 LEU A N 1
ATOM 716 C CA . LEU A 1 93 ? -6.705 -12.245 8.977 1.00 93.69 93 LEU A CA 1
ATOM 717 C C . LEU A 1 93 ? -6.760 -12.164 7.443 1.00 93.69 93 LEU A C 1
ATOM 719 O O . LEU A 1 93 ? -7.642 -11.495 6.905 1.00 93.69 93 LEU A O 1
ATOM 723 N N . ASN A 1 94 ? -5.836 -12.817 6.729 1.00 93.75 94 ASN A N 1
ATOM 724 C CA . ASN A 1 94 ? -5.675 -12.679 5.279 1.00 93.75 94 ASN A CA 1
ATOM 725 C C . ASN A 1 94 ? -5.516 -11.205 4.849 1.00 93.75 94 ASN A C 1
ATOM 727 O O . ASN A 1 94 ? -6.063 -10.764 3.836 1.00 93.75 94 ASN A O 1
ATOM 731 N N . GLY A 1 95 ? -4.789 -10.416 5.647 1.00 95.50 95 GLY A N 1
ATOM 732 C CA . GLY A 1 95 ? -4.604 -8.989 5.399 1.00 95.50 95 GLY A CA 1
ATOM 733 C C . GLY A 1 95 ? -3.958 -8.702 4.040 1.00 95.50 95 GLY A C 1
ATOM 734 O O . GLY A 1 95 ? -4.392 -7.781 3.355 1.00 95.50 95 GLY A O 1
ATOM 735 N N . LEU A 1 96 ? -2.997 -9.528 3.608 1.00 94.94 96 LEU A N 1
ATOM 736 C CA . LEU A 1 96 ? -2.352 -9.407 2.295 1.00 94.94 96 LEU A CA 1
ATOM 737 C C . LEU A 1 96 ? -3.360 -9.568 1.149 1.00 94.94 96 LEU A C 1
ATOM 739 O O . LEU A 1 96 ? -3.449 -8.687 0.299 1.00 94.94 96 LEU A O 1
ATOM 743 N N . GLY A 1 97 ? -4.194 -10.613 1.177 1.00 94.88 97 GLY A N 1
ATOM 744 C CA . GLY A 1 97 ? -5.229 -10.808 0.159 1.00 94.88 97 GLY A CA 1
ATOM 745 C C . GLY A 1 97 ? -6.332 -9.741 0.195 1.00 94.88 97 GLY A C 1
ATOM 746 O O . GLY A 1 97 ? -6.949 -9.447 -0.828 1.00 94.88 97 GLY A O 1
ATOM 747 N N . ILE A 1 98 ? -6.596 -9.124 1.353 1.00 96.75 98 ILE A N 1
ATOM 748 C CA . ILE A 1 98 ? -7.490 -7.957 1.439 1.00 96.75 98 ILE A CA 1
ATOM 749 C C . ILE A 1 98 ? -6.850 -6.739 0.767 1.00 96.75 98 ILE A C 1
ATOM 751 O O . ILE A 1 98 ? -7.528 -6.057 -0.001 1.00 96.75 98 ILE A O 1
ATOM 755 N N . LEU A 1 99 ? -5.568 -6.467 1.028 1.00 97.44 99 LEU A N 1
ATOM 756 C CA . LEU A 1 99 ? -4.866 -5.348 0.400 1.00 97.44 99 LEU A CA 1
ATOM 757 C C . LEU A 1 99 ? -4.770 -5.512 -1.112 1.00 97.44 99 LEU A C 1
ATOM 759 O O . LEU A 1 99 ? -4.957 -4.527 -1.813 1.00 97.44 99 LEU A O 1
ATOM 763 N N . GLU A 1 100 ? -4.555 -6.726 -1.611 1.00 96.19 100 GLU A N 1
ATOM 764 C CA . GLU A 1 100 ? -4.520 -7.007 -3.049 1.00 96.19 100 GLU A CA 1
ATOM 765 C C . GLU A 1 100 ? -5.855 -6.646 -3.718 1.00 96.19 100 GLU A C 1
ATOM 767 O O . GLU A 1 100 ? -5.889 -5.909 -4.702 1.00 96.19 100 GLU A O 1
ATOM 772 N N . LYS A 1 101 ? -6.981 -7.049 -3.112 1.00 96.25 101 LYS A N 1
ATOM 773 C CA . LYS A 1 101 ? -8.328 -6.681 -3.586 1.00 96.25 101 LYS A CA 1
ATOM 774 C C . LYS A 1 101 ? -8.559 -5.173 -3.571 1.00 96.25 101 LYS A C 1
ATOM 776 O O . LYS A 1 101 ? -9.134 -4.629 -4.513 1.00 96.25 101 LYS A O 1
ATOM 781 N N . VAL A 1 102 ? -8.138 -4.492 -2.505 1.00 96.88 102 VAL A N 1
ATOM 782 C CA . VAL A 1 102 ? -8.257 -3.028 -2.394 1.00 96.88 102 VAL A CA 1
ATOM 783 C C . VAL A 1 102 ? -7.391 -2.343 -3.451 1.00 96.88 102 VAL A C 1
ATOM 785 O O . VAL A 1 102 ? -7.839 -1.391 -4.083 1.00 96.88 102 VAL A O 1
ATOM 788 N N . TYR A 1 103 ? -6.180 -2.845 -3.683 1.00 96.06 103 TYR A N 1
ATOM 789 C CA . TYR A 1 103 ? -5.242 -2.318 -4.667 1.00 96.06 103 TYR A CA 1
ATOM 790 C C . TYR A 1 103 ? -5.782 -2.434 -6.095 1.00 96.06 103 TYR A C 1
ATOM 792 O O . TYR A 1 103 ? -5.779 -1.450 -6.834 1.00 96.06 103 TYR A O 1
ATOM 800 N N . ALA A 1 104 ? -6.307 -3.610 -6.449 1.00 92.94 104 ALA A N 1
ATOM 801 C CA . ALA A 1 104 ? -6.865 -3.892 -7.769 1.00 92.94 104 ALA A CA 1
ATOM 802 C C . ALA A 1 104 ? -8.141 -3.087 -8.073 1.00 92.94 104 ALA A C 1
ATOM 804 O O . ALA A 1 104 ? -8.426 -2.792 -9.228 1.00 92.94 104 ALA A O 1
ATOM 805 N N . THR A 1 105 ? -8.924 -2.727 -7.050 1.00 92.69 105 THR A N 1
ATOM 806 C CA . THR A 1 105 ? -10.220 -2.046 -7.234 1.00 92.69 105 THR A CA 1
ATOM 807 C C . THR A 1 105 ? -10.160 -0.529 -7.077 1.00 92.69 105 THR A C 1
ATOM 809 O O . THR A 1 105 ? -11.058 0.167 -7.548 1.00 92.69 105 THR A O 1
ATOM 812 N N . THR A 1 106 ? -9.136 0.007 -6.410 1.00 92.69 106 THR A N 1
ATOM 813 C CA . THR A 1 106 ? -9.009 1.452 -6.195 1.00 92.69 106 THR A CA 1
ATOM 814 C C . THR A 1 106 ? -8.364 2.150 -7.390 1.00 92.69 106 THR A C 1
ATOM 816 O O . THR A 1 106 ? -7.365 1.667 -7.910 1.00 92.69 106 THR A O 1
ATOM 819 N N . ASN A 1 107 ? -8.866 3.331 -7.758 1.00 90.44 107 ASN A N 1
ATOM 820 C CA . ASN A 1 107 ? -8.195 4.260 -8.685 1.00 90.44 107 ASN A CA 1
ATOM 821 C C . ASN A 1 107 ? -7.372 5.332 -7.942 1.00 90.44 107 ASN A C 1
ATOM 823 O O . ASN A 1 107 ? -6.809 6.235 -8.552 1.00 90.44 107 ASN A O 1
ATOM 827 N N . ASP A 1 108 ? -7.327 5.269 -6.609 1.00 92.62 108 ASP A N 1
ATOM 828 C CA . ASP A 1 108 ? -6.587 6.212 -5.776 1.00 92.62 108 ASP A CA 1
ATOM 829 C C . ASP A 1 108 ? -5.083 5.888 -5.775 1.00 92.62 108 ASP A C 1
ATOM 831 O O . ASP A 1 108 ? -4.634 5.028 -5.009 1.00 92.62 108 ASP A O 1
ATOM 835 N N . LEU A 1 109 ? -4.309 6.595 -6.608 1.00 91.69 109 LEU A N 1
ATOM 836 C CA . LEU A 1 109 ? -2.854 6.426 -6.714 1.00 91.69 109 LEU A CA 1
ATOM 837 C C . LEU A 1 109 ? -2.146 6.570 -5.349 1.00 91.69 109 LEU A C 1
ATOM 839 O O . LEU A 1 109 ? -1.494 5.602 -4.951 1.00 91.69 109 LEU A O 1
ATOM 843 N N . PRO A 1 110 ? -2.369 7.635 -4.547 1.00 93.69 110 PRO A N 1
ATOM 844 C CA . PRO A 1 110 ? -1.851 7.723 -3.177 1.00 93.69 110 PRO A CA 1
ATOM 845 C C . PRO A 1 110 ? -2.162 6.532 -2.264 1.00 93.69 110 PRO A C 1
ATOM 847 O O . PRO A 1 110 ? -1.371 6.208 -1.371 1.00 93.69 110 PRO A O 1
ATOM 850 N N . LEU A 1 111 ? -3.319 5.879 -2.418 1.00 95.81 111 LEU A N 1
ATOM 851 C CA . LEU A 1 111 ? -3.619 4.661 -1.660 1.00 95.81 111 LEU A CA 1
ATOM 852 C C . LEU A 1 111 ? -2.805 3.473 -2.171 1.00 95.81 111 LEU A C 1
ATOM 854 O O . LEU A 1 111 ? -2.267 2.737 -1.344 1.00 95.81 111 LEU A O 1
ATOM 858 N N . ARG A 1 112 ? -2.666 3.308 -3.493 1.00 95.56 112 ARG A N 1
ATOM 859 C CA . ARG A 1 112 ? -1.786 2.286 -4.085 1.00 95.56 112 ARG A CA 1
ATOM 860 C C . ARG A 1 112 ? -0.344 2.465 -3.605 1.00 95.56 112 ARG A C 1
ATOM 862 O O . ARG A 1 112 ? 0.243 1.507 -3.108 1.00 95.56 112 ARG A O 1
ATOM 869 N N . GLY A 1 113 ? 0.185 3.689 -3.624 1.00 95.25 113 GLY A N 1
ATOM 870 C CA . GLY A 1 113 ? 1.514 4.000 -3.088 1.00 95.25 113 GLY A CA 1
ATOM 871 C C . GLY A 1 113 ? 1.660 3.660 -1.603 1.00 95.25 113 GLY A C 1
ATOM 872 O O . GLY A 1 113 ? 2.650 3.058 -1.195 1.00 95.25 113 GLY A O 1
ATOM 873 N N . LYS A 1 114 ? 0.651 3.974 -0.776 1.00 96.88 114 LYS A N 1
ATOM 874 C CA . LYS A 1 114 ? 0.636 3.598 0.653 1.00 96.88 114 LYS A CA 1
ATOM 875 C C . LYS A 1 114 ? 0.615 2.089 0.878 1.00 96.88 114 LYS A C 1
ATOM 877 O O . LYS A 1 114 ? 1.221 1.631 1.843 1.00 96.88 114 LYS A O 1
ATOM 882 N N . ILE A 1 115 ? -0.108 1.339 0.049 1.00 97.94 115 ILE A N 1
ATOM 883 C CA . ILE A 1 115 ? -0.138 -0.124 0.123 1.00 97.94 115 ILE A CA 1
ATOM 884 C C . ILE A 1 115 ? 1.233 -0.681 -0.265 1.00 97.94 115 ILE A C 1
ATOM 886 O O . ILE A 1 115 ? 1.779 -1.467 0.499 1.00 97.94 115 ILE A O 1
ATOM 890 N N . ALA A 1 116 ? 1.821 -0.223 -1.374 1.00 96.88 116 ALA A N 1
ATOM 891 C CA . ALA A 1 116 ? 3.150 -0.653 -1.812 1.00 96.88 116 ALA A CA 1
ATOM 892 C C . ALA A 1 116 ? 4.216 -0.388 -0.735 1.00 96.88 116 ALA A C 1
ATOM 894 O O . ALA A 1 116 ? 4.849 -1.326 -0.256 1.00 96.88 116 ALA A O 1
ATOM 895 N N . ALA A 1 117 ? 4.307 0.851 -0.241 1.00 95.62 117 ALA A N 1
ATOM 896 C CA . ALA A 1 117 ? 5.235 1.207 0.835 1.00 95.62 117 ALA A CA 1
ATOM 897 C C . ALA A 1 117 ? 5.013 0.379 2.110 1.00 95.62 117 ALA A C 1
ATOM 899 O O . ALA A 1 117 ? 5.963 -0.001 2.778 1.00 95.62 117 ALA A O 1
ATOM 900 N N . PHE A 1 118 ? 3.763 0.056 2.452 1.00 95.62 118 PHE A N 1
ATOM 901 C CA . PHE A 1 118 ? 3.481 -0.825 3.583 1.00 95.62 118 PHE A CA 1
ATOM 902 C C . PHE A 1 118 ? 4.005 -2.251 3.365 1.00 95.62 118 PHE A C 1
ATOM 904 O O . PHE A 1 118 ? 4.534 -2.840 4.304 1.00 95.62 118 PHE A O 1
ATOM 911 N N . LEU A 1 119 ? 3.878 -2.810 2.158 1.00 95.19 119 LEU A N 1
ATOM 912 C CA . LEU A 1 119 ? 4.440 -4.126 1.838 1.00 95.19 119 LEU A CA 1
ATOM 913 C C . LEU A 1 119 ? 5.966 -4.109 1.941 1.00 95.19 119 LEU A C 1
ATOM 915 O O . LEU A 1 119 ? 6.548 -5.023 2.523 1.00 95.19 119 LEU A O 1
ATOM 919 N N . GLN A 1 120 ? 6.598 -3.055 1.426 1.00 92.75 120 GLN A N 1
ATOM 920 C CA . GLN A 1 120 ? 8.040 -2.876 1.529 1.00 92.75 120 GLN A CA 1
ATOM 921 C C . GLN A 1 120 ? 8.491 -2.779 2.995 1.00 92.75 120 GLN A C 1
ATOM 923 O O . GLN A 1 120 ? 9.200 -3.671 3.466 1.00 92.75 120 GLN A O 1
ATOM 928 N N . ASP A 1 121 ? 8.001 -1.771 3.723 1.00 90.25 121 ASP A N 1
ATOM 929 C CA . ASP A 1 121 ? 8.373 -1.479 5.113 1.00 90.25 121 ASP A CA 1
ATOM 930 C C . ASP A 1 121 ? 8.109 -2.668 6.051 1.00 90.25 121 ASP A C 1
ATOM 932 O O . ASP A 1 121 ? 8.902 -2.973 6.944 1.00 90.25 121 ASP A O 1
ATOM 936 N N . GLU A 1 122 ? 6.944 -3.313 5.917 1.00 88.38 122 GLU A N 1
ATOM 937 C CA . GLU A 1 122 ? 6.491 -4.284 6.914 1.00 88.38 122 GLU A CA 1
ATOM 938 C C . GLU A 1 122 ? 6.788 -5.726 6.567 1.00 88.38 122 GLU A C 1
ATOM 940 O O . GLU A 1 122 ? 6.727 -6.558 7.475 1.00 88.38 122 GLU A O 1
ATOM 945 N N . PHE A 1 123 ? 7.079 -6.034 5.307 1.00 88.81 123 PHE A N 1
ATOM 946 C CA . PHE A 1 123 ? 7.253 -7.413 4.886 1.00 88.81 123 PHE A CA 1
ATOM 947 C C . PHE A 1 123 ? 8.529 -7.658 4.098 1.00 88.81 123 PHE A C 1
ATOM 949 O O . PHE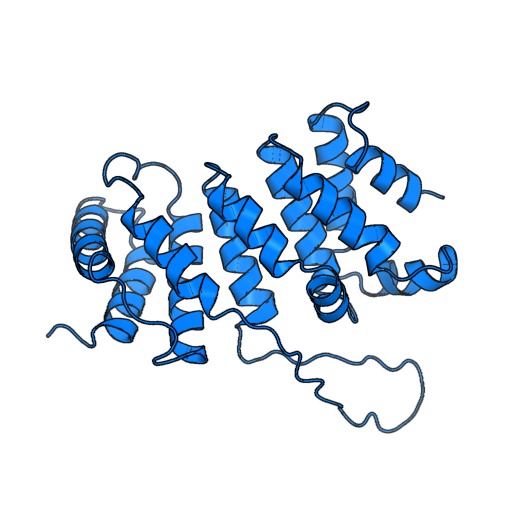 A 1 123 ? 9.023 -8.774 4.203 1.00 88.81 123 PHE A O 1
ATOM 956 N N . LEU A 1 124 ? 9.086 -6.698 3.352 1.00 87.19 124 LEU A N 1
ATOM 957 C CA . LEU A 1 124 ? 10.218 -6.952 2.445 1.00 87.19 124 LEU A CA 1
ATOM 958 C C . LEU A 1 124 ? 11.569 -6.425 2.935 1.00 87.19 124 LEU A C 1
ATOM 960 O O . LEU A 1 124 ? 12.586 -7.016 2.573 1.00 87.19 124 LEU A O 1
ATOM 964 N N . ASP A 1 125 ? 11.605 -5.376 3.758 1.00 80.44 125 ASP A N 1
ATOM 965 C CA . ASP A 1 125 ? 12.868 -4.821 4.254 1.00 80.44 125 ASP A CA 1
ATOM 966 C C . ASP A 1 125 ? 13.655 -5.852 5.084 1.00 80.44 125 ASP A C 1
ATOM 968 O O . ASP A 1 125 ? 13.194 -6.370 6.099 1.00 80.44 125 ASP A O 1
ATOM 972 N N . MET A 1 126 ? 14.882 -6.165 4.654 1.00 51.31 126 MET A N 1
ATOM 973 C CA . MET A 1 126 ? 15.691 -7.285 5.169 1.00 51.31 126 MET A CA 1
ATOM 974 C C . MET A 1 126 ? 16.202 -7.121 6.618 1.00 51.31 126 MET A C 1
ATOM 976 O O . MET A 1 126 ? 16.831 -8.034 7.152 1.00 51.31 126 MET A O 1
ATOM 980 N N . GLU A 1 127 ? 15.909 -6.006 7.292 1.00 48.38 127 GLU A N 1
ATOM 981 C CA . GLU A 1 127 ? 16.276 -5.750 8.696 1.00 48.38 127 GLU A CA 1
ATOM 982 C C . GLU A 1 127 ? 15.162 -6.075 9.707 1.00 48.38 127 GLU A C 1
ATOM 984 O O . GLU A 1 127 ? 15.162 -5.575 10.834 1.00 48.38 127 GLU A O 1
ATOM 989 N N . MET A 1 128 ? 14.198 -6.918 9.340 1.00 46.44 128 MET A N 1
ATOM 990 C CA . MET A 1 128 ? 13.047 -7.236 10.188 1.00 46.44 128 MET A CA 1
ATOM 991 C C . MET A 1 128 ? 13.427 -8.004 11.465 1.00 46.44 128 MET A C 1
ATOM 993 O O . MET A 1 128 ? 13.357 -9.231 11.542 1.00 46.44 128 MET A O 1
ATOM 997 N N . ARG A 1 129 ? 13.805 -7.260 12.507 1.00 40.41 129 ARG A N 1
ATOM 998 C CA . ARG A 1 129 ? 13.956 -7.740 13.883 1.00 40.41 129 ARG A CA 1
ATOM 999 C C . ARG A 1 129 ? 12.614 -7.589 14.598 1.00 40.41 129 ARG A C 1
ATOM 1001 O O . ARG A 1 129 ? 12.223 -6.480 14.953 1.00 40.41 129 ARG A O 1
ATOM 1008 N N . GLU A 1 130 ? 11.919 -8.694 14.861 1.00 44.47 130 GLU A N 1
ATOM 1009 C CA . GLU A 1 130 ? 10.875 -8.693 15.891 1.00 44.47 130 GLU A CA 1
ATOM 1010 C C . GLU A 1 130 ? 11.545 -8.410 17.249 1.00 44.47 130 GLU A C 1
ATOM 1012 O O . GLU A 1 130 ? 12.337 -9.207 17.755 1.00 44.47 130 GLU A O 1
ATOM 1017 N N . MET A 1 131 ? 11.271 -7.246 17.845 1.00 38.19 131 MET A N 1
ATOM 1018 C CA . MET A 1 131 ? 11.640 -6.983 19.235 1.00 38.19 131 MET A CA 1
ATOM 1019 C C . MET A 1 131 ? 10.608 -7.644 20.147 1.00 38.19 131 MET A C 1
ATOM 1021 O O . MET A 1 131 ? 9.592 -7.044 20.496 1.00 38.19 131 MET A O 1
ATOM 1025 N N . ASP A 1 132 ? 10.884 -8.878 20.560 1.00 39.56 132 ASP A N 1
ATOM 1026 C CA . ASP A 1 132 ? 10.121 -9.543 21.614 1.00 39.56 132 ASP A CA 1
ATOM 1027 C C . ASP A 1 132 ? 10.485 -8.904 22.968 1.00 39.56 132 ASP A C 1
ATOM 1029 O O . ASP A 1 132 ? 11.430 -9.305 23.655 1.00 39.56 132 ASP A O 1
ATOM 1033 N N . VAL A 1 133 ? 9.788 -7.826 23.345 1.00 42.16 133 VAL A N 1
ATOM 1034 C CA . VAL A 1 133 ? 9.972 -7.182 24.655 1.00 42.16 133 VAL A CA 1
ATOM 1035 C C . VAL A 1 133 ? 9.260 -8.025 25.709 1.00 42.16 133 VAL A C 1
ATOM 1037 O O . VAL A 1 133 ? 8.152 -7.717 26.159 1.00 42.16 133 VAL A O 1
ATOM 1040 N N . LYS A 1 134 ? 9.918 -9.103 26.143 1.00 37.19 134 LYS A N 1
ATOM 1041 C CA . LYS A 1 134 ? 9.505 -9.838 27.341 1.00 37.19 134 LYS A CA 1
ATOM 1042 C C . LYS A 1 134 ? 9.666 -8.925 28.554 1.00 37.19 134 LYS A C 1
ATOM 1044 O O . LYS A 1 134 ? 10.771 -8.591 28.977 1.00 37.19 134 LYS A O 1
ATOM 1049 N N . SER A 1 135 ? 8.538 -8.508 29.122 1.00 43.59 135 SER A N 1
ATOM 1050 C CA . SER A 1 135 ? 8.502 -7.848 30.427 1.00 43.59 135 SER A CA 1
ATOM 1051 C C . SER A 1 135 ? 8.900 -8.856 31.508 1.00 43.59 135 SER A C 1
ATOM 1053 O O . SER A 1 135 ? 8.063 -9.628 31.965 1.00 43.59 135 SER A O 1
ATOM 1055 N N . GLY A 1 136 ? 10.174 -8.840 31.905 1.00 37.44 136 GLY A N 1
ATOM 1056 C CA . GLY A 1 136 ? 10.668 -9.514 33.108 1.00 37.44 136 GLY A CA 1
ATOM 1057 C C . GLY A 1 136 ? 11.939 -10.339 32.900 1.00 37.44 136 GLY A C 1
ATOM 1058 O O . GLY A 1 136 ? 11.884 -11.421 32.338 1.00 37.44 136 GLY A O 1
ATOM 1059 N N . GLY A 1 137 ? 13.057 -9.833 33.432 1.00 40.38 137 GLY A N 1
ATOM 1060 C CA . GLY A 1 137 ? 14.131 -10.620 34.053 1.00 40.38 137 GLY A CA 1
ATOM 1061 C C . GLY A 1 137 ? 14.923 -11.630 33.207 1.00 40.38 137 GLY A C 1
ATOM 1062 O O . GLY A 1 137 ? 14.492 -12.756 33.022 1.00 40.38 137 GLY A O 1
ATOM 1063 N N . LYS A 1 138 ? 16.175 -11.251 32.905 1.00 41.59 138 LYS A N 1
ATOM 1064 C CA . LYS A 1 138 ? 17.351 -12.095 32.591 1.00 41.59 138 LYS A CA 1
ATOM 1065 C C . LYS A 1 138 ? 17.261 -13.002 31.346 1.00 41.59 138 LYS A C 1
ATOM 1067 O O . LYS A 1 138 ? 16.645 -14.055 31.350 1.00 41.59 138 LYS A O 1
ATOM 1072 N N . SER A 1 139 ? 18.062 -12.621 30.344 1.00 42.22 139 SER A N 1
ATOM 1073 C CA . SER A 1 139 ? 18.455 -13.400 29.159 1.00 42.22 139 SER A CA 1
ATOM 1074 C C . SER A 1 139 ? 17.310 -13.768 28.205 1.00 42.22 139 SER A C 1
ATOM 1076 O O . SER A 1 139 ? 16.777 -14.874 28.217 1.00 42.22 139 SER A O 1
ATOM 1078 N N . GLY A 1 140 ? 16.924 -12.817 27.350 1.00 31.84 140 GLY A N 1
ATOM 1079 C CA . GLY A 1 140 ? 15.982 -13.071 26.262 1.00 31.84 140 GLY A CA 1
ATOM 1080 C C . GLY A 1 140 ? 16.669 -13.803 25.111 1.00 31.84 140 GLY A C 1
ATOM 1081 O O . GLY A 1 140 ? 17.428 -13.187 24.368 1.00 31.84 140 GLY A O 1
ATOM 1082 N N . SER A 1 141 ? 16.396 -15.101 24.944 1.00 34.12 141 SER A N 1
ATOM 1083 C CA . SER A 1 141 ? 16.676 -15.770 23.672 1.00 34.12 141 SER A CA 1
ATOM 1084 C C . SER A 1 141 ? 15.738 -15.201 22.606 1.00 34.12 141 SER A C 1
ATOM 1086 O O . SER A 1 141 ? 14.517 -15.174 22.783 1.00 34.12 141 SER A O 1
ATOM 1088 N N . GLN A 1 142 ? 16.323 -14.721 21.513 1.00 37.00 142 GLN A N 1
ATOM 1089 C CA . GLN A 1 142 ? 15.607 -14.231 20.341 1.00 37.00 142 GLN A CA 1
ATOM 1090 C C . GLN A 1 142 ? 15.054 -15.432 19.568 1.00 37.00 142 GLN A C 1
ATOM 1092 O O . GLN A 1 142 ? 15.820 -16.193 18.981 1.00 37.00 142 GLN A O 1
ATOM 1097 N N . ASN A 1 143 ? 13.735 -15.619 19.568 1.00 35.84 143 ASN A N 1
ATOM 1098 C CA . ASN A 1 143 ? 13.091 -16.577 18.673 1.00 35.84 143 ASN A CA 1
ATOM 1099 C C . ASN A 1 143 ? 12.669 -15.829 17.407 1.00 35.84 143 ASN A C 1
ATOM 1101 O O . ASN A 1 143 ? 11.715 -15.061 17.438 1.00 35.84 143 ASN A O 1
ATOM 1105 N N . VAL A 1 144 ? 13.382 -16.045 16.301 1.00 39.34 144 VAL A N 1
ATOM 1106 C CA . VAL A 1 144 ? 12.973 -15.547 14.981 1.00 39.34 144 VAL A CA 1
ATOM 1107 C C . VAL A 1 144 ? 11.834 -16.435 14.486 1.00 39.34 144 VAL A C 1
ATOM 1109 O O . VAL A 1 144 ? 12.069 -17.534 13.978 1.00 39.34 144 VAL A O 1
ATOM 1112 N N . ILE A 1 145 ? 10.590 -15.992 14.658 1.00 44.78 145 ILE A N 1
ATOM 1113 C CA . ILE A 1 145 ? 9.446 -16.652 14.031 1.00 44.78 145 ILE A CA 1
ATOM 1114 C C . ILE A 1 145 ? 9.462 -16.239 12.558 1.00 44.78 145 ILE A C 1
ATOM 1116 O O . ILE A 1 145 ? 9.085 -15.126 12.208 1.00 44.78 145 ILE A O 1
ATOM 1120 N N . LYS A 1 146 ? 9.927 -17.128 11.672 1.00 52.22 146 LYS A N 1
ATOM 1121 C CA . LYS A 1 146 ? 9.742 -16.939 10.228 1.00 52.22 146 LYS A CA 1
ATOM 1122 C C . LYS A 1 146 ? 8.253 -17.071 9.924 1.00 52.22 146 LYS A C 1
ATOM 1124 O O . LYS A 1 146 ? 7.739 -18.189 9.852 1.00 52.22 146 LYS A O 1
ATOM 1129 N N . LEU A 1 147 ? 7.558 -15.951 9.756 1.00 57.56 147 LEU A N 1
ATOM 1130 C CA . LEU A 1 147 ? 6.235 -15.978 9.154 1.00 57.56 147 LEU A CA 1
ATOM 1131 C C . LEU A 1 147 ? 6.330 -16.474 7.710 1.00 57.56 147 LEU A C 1
ATOM 1133 O O . LEU A 1 147 ? 7.203 -16.056 6.947 1.00 57.56 147 LEU A O 1
ATOM 1137 N N . LYS A 1 148 ? 5.430 -17.391 7.344 1.00 61.84 148 LYS A N 1
ATOM 1138 C CA . LYS A 1 148 ? 5.176 -17.743 5.945 1.00 61.84 148 LYS A CA 1
ATOM 1139 C C . LYS A 1 148 ? 4.316 -16.642 5.328 1.00 61.84 148 LYS A C 1
ATOM 1141 O O . LYS A 1 148 ? 3.110 -16.810 5.180 1.00 61.84 148 LYS A O 1
ATOM 1146 N N . ASP A 1 149 ? 4.958 -15.532 4.996 1.00 72.25 149 ASP A N 1
ATOM 1147 C CA . ASP A 1 149 ? 4.350 -14.463 4.211 1.00 72.25 149 ASP A CA 1
ATOM 1148 C C . ASP A 1 149 ? 4.737 -14.692 2.751 1.00 72.25 149 ASP A C 1
ATOM 1150 O O . ASP A 1 149 ? 5.913 -14.595 2.384 1.00 72.25 149 ASP A O 1
ATOM 1154 N N . ASP A 1 150 ? 3.755 -15.073 1.937 1.00 80.44 150 ASP A N 1
ATOM 1155 C CA . ASP A 1 150 ? 3.930 -15.235 0.499 1.00 80.44 150 ASP A CA 1
ATOM 1156 C C . ASP A 1 150 ? 3.457 -13.965 -0.213 1.00 80.44 150 ASP A C 1
ATOM 1158 O O . ASP A 1 150 ? 2.264 -13.664 -0.262 1.00 80.44 150 ASP A O 1
ATOM 1162 N N . LEU A 1 151 ? 4.422 -13.194 -0.711 1.00 88.00 151 LEU A N 1
ATOM 1163 C CA . LEU A 1 151 ? 4.205 -11.996 -1.513 1.00 88.00 151 LEU A CA 1
ATOM 1164 C C . LEU A 1 151 ? 4.549 -12.222 -2.988 1.00 88.00 151 LEU A C 1
ATOM 1166 O O . LEU A 1 151 ? 4.578 -11.251 -3.739 1.00 88.00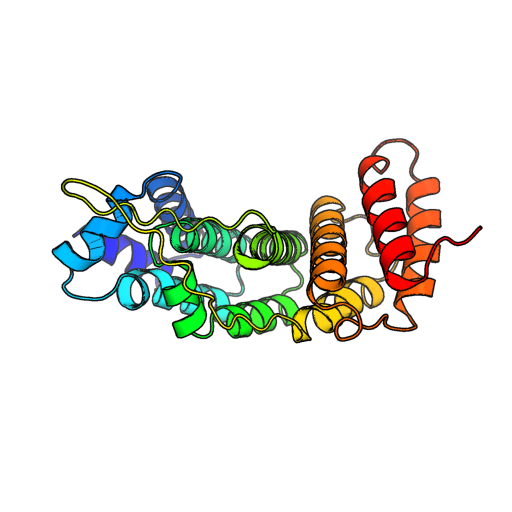 151 LEU A O 1
ATOM 1170 N N . SER A 1 152 ? 4.811 -13.460 -3.421 1.00 80.44 152 SER A N 1
ATOM 1171 C CA . SER A 1 152 ? 5.212 -13.749 -4.808 1.00 80.44 152 SER A CA 1
ATOM 1172 C C . SER A 1 152 ? 4.213 -13.179 -5.827 1.00 80.44 152 SER A C 1
ATOM 1174 O O . SER A 1 152 ? 4.618 -12.507 -6.775 1.00 80.44 152 SER A O 1
ATOM 1176 N N . GLY A 1 153 ? 2.908 -13.312 -5.561 1.00 88.75 153 GLY A N 1
ATOM 1177 C CA . GLY A 1 153 ? 1.839 -12.769 -6.410 1.00 88.75 153 GLY A CA 1
ATOM 1178 C C . GLY A 1 153 ? 1.805 -11.238 -6.521 1.00 88.75 153 GLY A C 1
ATOM 1179 O O . GLY A 1 153 ? 1.288 -10.704 -7.499 1.00 88.75 153 GLY A O 1
ATOM 1180 N N . TRP A 1 154 ? 2.406 -10.502 -5.579 1.00 95.19 154 TRP A N 1
ATOM 1181 C CA . TRP A 1 154 ? 2.452 -9.037 -5.654 1.00 95.19 154 TRP A CA 1
ATOM 1182 C C . TRP A 1 154 ? 3.377 -8.525 -6.758 1.00 95.19 154 TRP A C 1
ATOM 1184 O O . TRP A 1 154 ? 3.202 -7.394 -7.208 1.00 95.19 154 TRP A O 1
ATOM 1194 N N . CYS A 1 155 ? 4.328 -9.338 -7.224 1.00 94.38 155 CYS A N 1
ATOM 1195 C CA . CYS A 1 155 ? 5.203 -8.957 -8.329 1.00 94.38 155 CYS A CA 1
ATOM 1196 C C . CYS A 1 155 ? 4.388 -8.663 -9.600 1.00 94.38 155 CYS A C 1
ATOM 1198 O O . CYS A 1 155 ? 4.575 -7.619 -10.225 1.00 94.38 155 CYS A O 1
ATOM 1200 N N . ASP A 1 156 ? 3.431 -9.529 -9.934 1.00 94.19 156 ASP A N 1
ATOM 1201 C CA . ASP A 1 156 ? 2.571 -9.361 -11.111 1.00 94.19 156 ASP A CA 1
ATOM 1202 C C . ASP A 1 156 ? 1.580 -8.206 -10.929 1.00 94.19 156 ASP A C 1
ATOM 1204 O O . ASP A 1 156 ? 1.359 -7.424 -11.856 1.00 94.19 156 ASP A O 1
ATOM 1208 N N . VAL A 1 157 ? 1.026 -8.049 -9.720 1.00 95.31 157 VAL A N 1
ATOM 1209 C CA . VAL A 1 157 ? 0.089 -6.963 -9.383 1.00 95.31 157 VAL A CA 1
ATOM 1210 C C . VAL A 1 157 ? 0.739 -5.592 -9.570 1.00 95.31 157 VAL A C 1
ATOM 1212 O O . VAL A 1 157 ? 0.148 -4.704 -10.187 1.00 95.31 157 VAL A O 1
ATOM 1215 N N . LEU A 1 158 ? 1.961 -5.406 -9.061 1.00 95.69 158 LEU A N 1
ATOM 1216 C CA . LEU A 1 158 ? 2.664 -4.127 -9.164 1.00 95.69 158 LEU A CA 1
ATOM 1217 C C . LEU A 1 158 ? 3.124 -3.838 -10.597 1.00 95.69 158 LEU A C 1
ATOM 1219 O O . LEU A 1 158 ? 2.985 -2.705 -11.051 1.00 95.69 158 LEU A O 1
ATOM 1223 N N . GLN A 1 159 ? 3.620 -4.843 -11.324 1.00 94.69 159 GLN A N 1
ATOM 1224 C CA . GLN A 1 159 ? 4.009 -4.673 -12.728 1.00 94.69 159 GLN A CA 1
ATOM 1225 C C . GLN A 1 159 ? 2.817 -4.316 -13.612 1.00 94.69 159 GLN A C 1
ATOM 1227 O O . GLN A 1 159 ? 2.906 -3.381 -14.402 1.00 94.69 159 GLN A O 1
ATOM 1232 N N . SER A 1 160 ? 1.694 -5.021 -13.450 1.00 93.12 160 SER A N 1
ATOM 1233 C CA . SER A 1 160 ? 0.477 -4.752 -14.224 1.00 93.12 160 SER A CA 1
ATOM 1234 C C . SER A 1 160 ? -0.038 -3.341 -13.954 1.00 93.12 160 SER A C 1
ATOM 1236 O O . SER A 1 160 ? -0.374 -2.630 -14.891 1.00 93.12 160 SER A O 1
ATOM 1238 N N . HIS A 1 161 ? 0.001 -2.882 -12.698 1.00 91.50 161 HIS A N 1
ATOM 1239 C CA . HIS A 1 161 ? -0.352 -1.502 -12.373 1.00 91.50 161 HIS A CA 1
ATOM 1240 C C . HIS A 1 161 ? 0.514 -0.473 -13.109 1.00 91.50 161 HIS A C 1
ATOM 1242 O O . HIS A 1 161 ? -0.035 0.489 -13.642 1.00 91.50 161 HIS A O 1
ATOM 1248 N N . LEU A 1 162 ? 1.839 -0.651 -13.134 1.00 90.38 162 LEU A N 1
ATOM 1249 C CA . LEU A 1 162 ? 2.721 0.269 -13.855 1.00 90.38 162 LEU A CA 1
ATOM 1250 C C . LEU A 1 162 ? 2.383 0.271 -15.350 1.00 90.38 162 LEU A C 1
ATOM 1252 O O . LEU A 1 162 ? 2.118 1.327 -15.911 1.00 90.38 162 LEU A O 1
ATOM 1256 N N . VAL A 1 163 ? 2.290 -0.910 -15.963 1.00 90.38 163 VAL A N 1
ATOM 1257 C CA . VAL A 1 163 ? 2.038 -1.074 -17.404 1.00 90.38 163 VAL A CA 1
ATOM 1258 C C . VAL A 1 163 ? 0.673 -0.530 -17.842 1.00 90.38 163 VAL A C 1
ATOM 1260 O O . VAL A 1 163 ? 0.567 0.101 -18.892 1.00 90.38 163 VAL A O 1
ATOM 1263 N N . GLU A 1 164 ? -0.380 -0.770 -17.060 1.00 86.94 164 GLU A N 1
ATOM 1264 C CA . GLU A 1 164 ? -1.743 -0.315 -17.370 1.00 86.94 164 GLU A CA 1
ATOM 1265 C C . GLU A 1 164 ? -1.916 1.197 -17.203 1.00 86.94 164 GLU A C 1
ATOM 1267 O O . GLU A 1 164 ? -2.878 1.778 -17.721 1.00 86.94 164 GLU A O 1
ATOM 1272 N N . ARG A 1 165 ? -0.993 1.854 -16.492 1.00 77.25 165 ARG A N 1
ATOM 1273 C CA . ARG A 1 165 ? -1.008 3.300 -16.325 1.00 77.25 165 ARG A CA 1
ATOM 1274 C C . ARG A 1 165 ? -0.727 3.945 -17.675 1.00 77.25 165 ARG A C 1
ATOM 1276 O O . ARG A 1 165 ? 0.363 3.843 -18.231 1.00 77.25 165 ARG A O 1
ATOM 1283 N N . LYS A 1 166 ? -1.726 4.626 -18.234 1.00 62.91 166 LYS A N 1
ATOM 1284 C CA . LYS A 1 166 ? -1.553 5.320 -19.511 1.00 62.91 166 LYS A CA 1
ATOM 1285 C C . LYS A 1 166 ? -0.567 6.469 -19.326 1.00 62.91 166 LYS A C 1
ATOM 1287 O O . LYS A 1 166 ? -0.772 7.312 -18.458 1.00 62.91 166 LYS A O 1
ATOM 1292 N N . ASN A 1 167 ? 0.401 6.588 -20.233 1.00 52.94 167 ASN A N 1
ATOM 1293 C CA . ASN A 1 167 ? 1.399 7.671 -20.272 1.00 52.94 167 ASN A CA 1
ATOM 1294 C C . ASN A 1 167 ? 0.800 9.100 -20.389 1.00 52.94 167 ASN A C 1
ATOM 1296 O O . ASN A 1 167 ? 1.545 10.072 -20.405 1.00 52.94 167 ASN A O 1
ATOM 1300 N N . GLY A 1 168 ? -0.531 9.244 -20.490 1.00 48.91 168 GLY A N 1
ATOM 1301 C CA . GLY A 1 168 ? -1.266 10.519 -20.439 1.00 48.91 168 GLY A CA 1
ATOM 1302 C C . GLY A 1 168 ? -2.027 10.781 -19.128 1.00 48.91 168 GLY A C 1
ATOM 1303 O O . GLY A 1 168 ? -2.574 11.862 -18.955 1.00 48.91 168 GLY A O 1
ATOM 1304 N N . GLU A 1 169 ? -2.066 9.819 -18.203 1.00 50.00 169 GLU A N 1
ATOM 1305 C CA . GLU A 1 169 ? -2.518 9.998 -16.809 1.00 50.00 169 GLU A CA 1
ATOM 1306 C C . GLU A 1 169 ? -1.340 10.399 -15.887 1.00 50.00 169 GLU A C 1
ATOM 1308 O O . GLU A 1 169 ? -1.496 10.550 -14.673 1.00 50.00 169 GLU A O 1
ATOM 1313 N N . GLY A 1 170 ? -0.151 10.565 -16.483 1.00 47.09 170 GLY A N 1
ATOM 1314 C CA . GLY A 1 170 ? 1.153 10.831 -15.870 1.00 47.09 170 GLY A CA 1
ATOM 1315 C C . GLY A 1 170 ? 1.368 12.246 -15.333 1.00 47.09 170 GLY A C 1
ATOM 1316 O O . GLY A 1 170 ? 2.504 12.686 -15.285 1.00 47.09 170 GLY A O 1
ATOM 1317 N N . ASP A 1 171 ? 0.306 12.926 -14.902 1.00 50.75 171 ASP A N 1
ATOM 1318 C CA . ASP A 1 171 ? 0.390 14.206 -14.173 1.00 50.75 171 ASP A CA 1
ATOM 1319 C C . ASP A 1 171 ? 0.069 14.033 -12.666 1.00 50.75 171 ASP A C 1
ATOM 1321 O O . ASP A 1 171 ? -0.015 14.990 -11.905 1.00 50.75 171 ASP A O 1
ATOM 1325 N N . GLY A 1 172 ? -0.203 12.802 -12.206 1.00 63.41 172 GLY A N 1
ATOM 1326 C CA . GLY A 1 172 ? -0.991 12.610 -10.981 1.00 63.41 172 GLY A CA 1
ATOM 1327 C C . GLY A 1 172 ? -0.249 12.430 -9.650 1.00 63.41 172 GLY A C 1
ATOM 1328 O O . GLY A 1 172 ? -0.688 12.988 -8.646 1.00 63.41 172 GLY A O 1
ATOM 1329 N N . ASP A 1 173 ? 0.788 11.582 -9.587 1.00 79.81 173 ASP A N 1
ATOM 1330 C CA . ASP A 1 173 ? 1.438 11.205 -8.314 1.00 79.81 173 ASP A CA 1
ATOM 1331 C C . ASP A 1 173 ? 2.728 10.387 -8.528 1.00 79.81 173 ASP A C 1
ATOM 1333 O O . ASP A 1 173 ? 2.695 9.152 -8.575 1.00 79.81 173 ASP A O 1
ATOM 1337 N N . LEU A 1 174 ? 3.869 11.067 -8.664 1.00 85.31 174 LEU A N 1
ATOM 1338 C CA . LEU A 1 174 ? 5.186 10.421 -8.753 1.00 85.31 174 LEU A CA 1
ATOM 1339 C C . LEU A 1 174 ? 5.557 9.682 -7.449 1.00 85.31 174 LEU A C 1
ATOM 1341 O O . LEU A 1 174 ? 6.322 8.721 -7.471 1.00 85.31 174 LEU A O 1
ATOM 1345 N N . ASP A 1 175 ? 5.013 10.095 -6.296 1.00 88.31 175 ASP A N 1
ATOM 1346 C CA . ASP A 1 175 ? 5.396 9.559 -4.973 1.00 88.31 175 ASP A CA 1
ATOM 1347 C C . ASP A 1 175 ? 4.858 8.153 -4.778 1.00 88.31 175 ASP A C 1
ATOM 1349 O O . ASP A 1 175 ? 5.572 7.255 -4.322 1.00 88.31 175 ASP A O 1
ATOM 1353 N N . SER A 1 176 ? 3.628 7.922 -5.219 1.00 90.44 176 SER A N 1
ATOM 1354 C CA . SER A 1 176 ? 3.097 6.565 -5.283 1.00 90.44 176 SER A CA 1
ATOM 1355 C C . SER A 1 176 ? 3.840 5.682 -6.268 1.00 90.44 176 SER A C 1
ATOM 1357 O O . SER A 1 176 ? 4.020 4.498 -5.989 1.00 90.44 176 SER A O 1
ATOM 1359 N N . GLU A 1 177 ? 4.282 6.233 -7.391 1.00 90.50 177 GLU A N 1
ATOM 1360 C CA . GLU A 1 177 ? 5.002 5.470 -8.403 1.00 90.50 177 GLU A CA 1
ATOM 1361 C C . GLU A 1 177 ? 6.354 4.986 -7.902 1.00 90.50 177 GLU A C 1
ATOM 1363 O O . GLU A 1 177 ? 6.647 3.794 -7.969 1.00 90.50 177 GLU A O 1
ATOM 1368 N N . VAL A 1 178 ? 7.135 5.878 -7.295 1.00 92.06 178 VAL A N 1
ATOM 1369 C CA . VAL A 1 178 ? 8.407 5.507 -6.675 1.00 92.06 178 VAL A CA 1
ATOM 1370 C C . VAL A 1 178 ? 8.213 4.447 -5.606 1.00 92.06 178 VAL A C 1
ATOM 1372 O O . VAL A 1 178 ? 8.971 3.481 -5.569 1.00 92.06 178 VAL A O 1
ATOM 1375 N N . LYS A 1 179 ? 7.168 4.548 -4.780 1.00 94.81 179 LYS A N 1
ATOM 1376 C CA . LYS A 1 179 ? 6.857 3.499 -3.796 1.00 94.81 179 LYS A CA 1
ATOM 1377 C C . LYS A 1 179 ? 6.586 2.156 -4.463 1.00 94.81 179 LYS A C 1
ATOM 1379 O O . LYS A 1 179 ? 7.044 1.134 -3.957 1.00 94.81 179 LYS A O 1
ATOM 1384 N N . VAL A 1 180 ? 5.874 2.138 -5.589 1.00 95.19 180 VAL A N 1
ATOM 1385 C CA . VAL A 1 180 ? 5.628 0.911 -6.360 1.00 95.19 180 VAL A CA 1
ATOM 1386 C C . VAL A 1 180 ? 6.930 0.353 -6.938 1.00 95.19 180 VAL A C 1
ATOM 1388 O O . VAL A 1 180 ? 7.194 -0.831 -6.745 1.00 95.19 180 VAL A O 1
ATOM 1391 N N . LEU A 1 181 ? 7.770 1.185 -7.560 1.00 94.75 181 LEU A N 1
ATOM 1392 C CA . LEU A 1 181 ? 9.060 0.780 -8.136 1.00 94.75 181 LEU A CA 1
ATOM 1393 C C . LEU A 1 181 ? 10.016 0.220 -7.073 1.00 94.75 181 LEU A C 1
ATOM 1395 O O . LEU A 1 181 ? 10.552 -0.877 -7.232 1.00 94.75 181 LEU A O 1
ATOM 1399 N N . VAL A 1 182 ? 10.172 0.921 -5.947 1.00 94.62 182 VAL A N 1
ATOM 1400 C CA . VAL A 1 182 ? 11.013 0.482 -4.820 1.00 94.62 182 VAL A CA 1
ATOM 1401 C C . VAL A 1 182 ? 10.507 -0.842 -4.244 1.00 94.62 182 VAL A C 1
ATOM 1403 O O . VAL A 1 182 ? 11.294 -1.754 -3.986 1.00 94.62 182 VAL A O 1
ATOM 1406 N N . THR A 1 183 ? 9.188 -0.994 -4.100 1.00 95.81 183 THR A N 1
ATOM 1407 C CA . THR A 1 183 ? 8.586 -2.253 -3.634 1.00 95.81 183 THR A CA 1
ATOM 1408 C C . THR A 1 183 ? 8.816 -3.384 -4.636 1.00 95.81 183 THR A C 1
ATOM 1410 O O . THR A 1 183 ? 9.146 -4.500 -4.238 1.00 95.81 183 THR A O 1
ATOM 1413 N N . LEU A 1 184 ? 8.693 -3.112 -5.938 1.00 95.50 184 LEU A N 1
ATOM 1414 C CA . LEU A 1 184 ? 8.914 -4.093 -6.998 1.00 95.50 184 LEU A CA 1
ATOM 1415 C C . LEU A 1 184 ? 10.376 -4.566 -7.040 1.00 95.50 184 LEU A C 1
ATOM 1417 O O . LEU A 1 184 ? 10.631 -5.768 -7.135 1.00 95.50 184 LEU A O 1
ATOM 1421 N N . LYS A 1 185 ? 11.338 -3.652 -6.868 1.00 94.44 185 LYS A N 1
ATOM 1422 C CA . LYS A 1 185 ? 12.758 -3.989 -6.684 1.00 94.44 185 LYS A CA 1
ATOM 1423 C C . LYS A 1 185 ? 12.964 -4.893 -5.465 1.00 94.44 185 LYS A C 1
ATOM 1425 O O . LYS A 1 185 ? 13.667 -5.898 -5.560 1.00 94.44 185 LYS A O 1
ATOM 1430 N N . ALA A 1 186 ? 12.342 -4.570 -4.330 1.00 93.06 186 ALA A N 1
ATOM 1431 C CA . ALA A 1 186 ? 12.444 -5.379 -3.115 1.00 93.06 186 ALA A CA 1
ATOM 1432 C C . ALA A 1 186 ? 11.846 -6.787 -3.302 1.00 93.06 186 ALA A C 1
ATOM 1434 O O . ALA A 1 186 ? 12.439 -7.776 -2.864 1.00 93.06 186 ALA A O 1
ATOM 1435 N N . LEU A 1 187 ? 10.718 -6.903 -4.015 1.00 93.62 187 LEU A N 1
ATOM 1436 C CA . LEU A 1 187 ? 10.137 -8.191 -4.406 1.00 93.62 187 LEU A CA 1
ATOM 1437 C C . LEU A 1 187 ? 11.098 -8.989 -5.287 1.00 93.62 187 LEU A C 1
ATOM 1439 O O . LEU A 1 187 ? 11.342 -10.160 -5.001 1.00 93.62 187 LEU A O 1
ATOM 1443 N N . LYS A 1 188 ? 11.699 -8.359 -6.303 1.00 93.62 188 LYS A N 1
ATOM 1444 C CA . LYS A 1 188 ? 12.689 -9.013 -7.165 1.00 93.62 188 LYS A CA 1
ATOM 1445 C C . LYS A 1 188 ? 13.898 -9.505 -6.377 1.00 93.62 188 LYS A C 1
ATOM 1447 O O . LYS A 1 188 ? 14.315 -10.645 -6.555 1.00 93.62 188 LYS A O 1
ATOM 1452 N N . GLY A 1 189 ? 14.418 -8.683 -5.468 1.00 90.62 189 GLY A N 1
ATOM 1453 C CA . GLY A 1 189 ? 15.537 -9.053 -4.600 1.00 90.62 189 GLY A CA 1
ATOM 1454 C C . GLY A 1 189 ? 15.224 -10.240 -3.685 1.00 90.62 189 GLY A C 1
ATOM 1455 O O . GLY A 1 189 ? 16.088 -11.085 -3.463 1.00 90.62 189 GLY A O 1
ATOM 1456 N N . ARG A 1 190 ? 13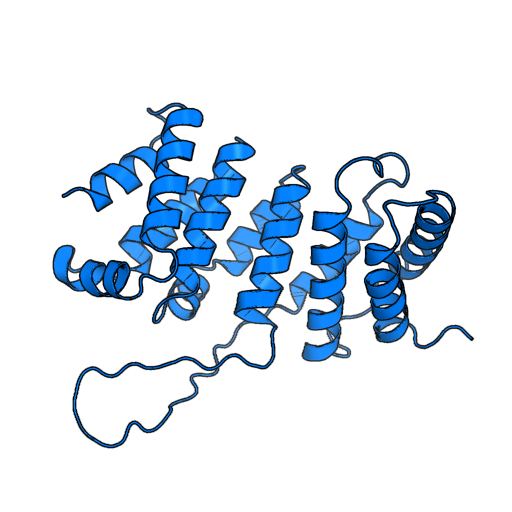.988 -10.338 -3.179 1.00 89.19 190 ARG A N 1
ATOM 1457 C CA . ARG A 1 190 ? 13.572 -11.424 -2.279 1.00 89.19 190 ARG A CA 1
ATOM 1458 C C . ARG A 1 190 ? 13.207 -12.720 -3.001 1.00 89.19 190 ARG A C 1
ATOM 1460 O O . ARG A 1 190 ? 13.542 -13.792 -2.505 1.00 89.19 190 ARG A O 1
ATOM 1467 N N . TYR A 1 191 ? 12.478 -12.623 -4.109 1.00 89.88 191 TYR A N 1
ATOM 1468 C CA . TYR A 1 191 ? 11.864 -13.769 -4.790 1.00 89.88 191 TYR A CA 1
ATOM 1469 C C . TYR A 1 191 ? 12.606 -14.190 -6.067 1.00 89.88 191 TYR A C 1
ATOM 1471 O O . TYR A 1 191 ? 12.299 -15.236 -6.633 1.00 89.88 191 TYR A O 1
ATOM 1479 N N . GLY A 1 192 ? 13.601 -13.421 -6.523 1.00 89.94 192 GLY A N 1
ATOM 1480 C CA . GLY A 1 192 ? 14.465 -13.791 -7.644 1.00 89.94 192 GLY A CA 1
ATOM 1481 C C . GLY A 1 192 ? 13.670 -14.152 -8.900 1.00 89.94 192 GLY A C 1
ATOM 1482 O O . GLY A 1 192 ? 12.943 -13.321 -9.448 1.00 89.94 192 GLY A O 1
ATOM 1483 N N . ASP A 1 193 ? 13.804 -15.394 -9.359 1.00 88.56 193 ASP A N 1
ATOM 1484 C CA . ASP A 1 193 ? 13.157 -15.909 -10.574 1.00 88.56 193 ASP A CA 1
ATOM 1485 C C . ASP A 1 193 ? 11.650 -16.158 -10.433 1.00 88.56 193 ASP A C 1
ATOM 1487 O O . ASP A 1 193 ? 10.968 -16.336 -11.443 1.00 88.56 193 ASP A O 1
ATOM 1491 N N . GLU A 1 194 ? 11.110 -16.161 -9.212 1.00 89.69 194 GLU A N 1
ATOM 1492 C CA . GLU A 1 194 ? 9.660 -16.231 -8.987 1.00 89.69 194 GLU A CA 1
ATOM 1493 C C . GLU A 1 194 ? 8.981 -14.883 -9.281 1.00 89.69 194 GLU A C 1
ATOM 1495 O O . GLU A 1 194 ? 7.820 -14.853 -9.672 1.00 89.69 194 GLU A O 1
ATOM 1500 N N . CYS A 1 195 ? 9.720 -13.773 -9.182 1.00 92.44 195 CYS A N 1
ATOM 1501 C CA . CYS A 1 195 ? 9.275 -12.443 -9.595 1.00 92.44 195 CYS A CA 1
ATOM 1502 C C . CYS A 1 195 ? 9.796 -12.155 -11.014 1.00 92.44 195 CYS A C 1
ATOM 1504 O O . CYS A 1 195 ? 10.864 -11.562 -11.217 1.00 92.44 195 CYS A O 1
ATOM 1506 N N . LYS A 1 196 ? 9.082 -12.672 -12.018 1.00 92.31 196 LYS A N 1
ATOM 1507 C CA . LYS A 1 196 ? 9.465 -12.558 -13.435 1.00 92.31 196 LYS A CA 1
ATOM 1508 C C . LYS A 1 196 ? 9.040 -11.218 -14.015 1.00 92.31 196 LYS A C 1
ATOM 1510 O O . LYS A 1 196 ? 7.996 -10.687 -13.658 1.00 92.31 196 LYS A O 1
ATOM 1515 N N . ALA A 1 197 ? 9.844 -10.704 -14.940 1.00 90.50 197 ALA A N 1
ATOM 1516 C CA . ALA A 1 197 ? 9.478 -9.525 -15.705 1.00 90.50 197 ALA A CA 1
ATOM 1517 C C . ALA A 1 197 ? 8.273 -9.820 -16.610 1.00 90.50 197 ALA A C 1
ATOM 1519 O O . ALA A 1 197 ? 8.283 -10.788 -17.375 1.00 90.50 197 ALA A O 1
ATOM 1520 N N . ASN A 1 198 ? 7.274 -8.947 -16.572 1.00 89.75 198 ASN A N 1
ATOM 1521 C CA . ASN A 1 198 ? 6.272 -8.820 -17.614 1.00 89.75 198 ASN A CA 1
ATOM 1522 C C . ASN A 1 198 ? 6.959 -8.220 -18.861 1.00 89.75 198 ASN A C 1
ATOM 1524 O O . ASN A 1 198 ? 7.603 -7.177 -18.737 1.00 89.75 198 ASN A O 1
ATOM 1528 N N . PRO A 1 199 ? 6.826 -8.815 -20.063 1.00 87.00 199 PRO A N 1
ATOM 1529 C CA . PRO A 1 199 ? 7.399 -8.262 -21.296 1.00 87.00 199 PRO A CA 1
ATOM 1530 C C . PRO A 1 199 ? 6.994 -6.810 -21.592 1.00 87.00 199 PRO A C 1
ATOM 1532 O O . PRO A 1 199 ? 7.709 -6.086 -22.280 1.00 87.00 199 PRO A O 1
ATOM 1535 N N . GLU A 1 200 ? 5.842 -6.368 -21.093 1.00 91.56 200 GLU A N 1
ATOM 1536 C CA . GLU A 1 200 ? 5.374 -4.993 -21.274 1.00 91.56 200 GLU A CA 1
ATOM 1537 C C . GLU A 1 200 ? 6.035 -3.999 -20.313 1.00 91.56 200 GLU A C 1
ATOM 1539 O O . GLU A 1 200 ? 6.061 -2.804 -20.610 1.00 91.56 200 GLU A O 1
ATOM 1544 N N . LEU A 1 201 ? 6.625 -4.479 -19.210 1.00 92.00 201 LEU A N 1
ATOM 1545 C CA . LEU A 1 201 ? 7.326 -3.639 -18.240 1.00 92.00 201 LEU A CA 1
ATOM 1546 C C . LEU A 1 201 ? 8.537 -2.948 -18.874 1.00 92.00 201 LEU A C 1
ATOM 1548 O O . LEU A 1 201 ? 8.732 -1.761 -18.646 1.00 92.00 201 LEU A O 1
ATOM 1552 N N . GLU A 1 202 ? 9.321 -3.653 -19.694 1.00 90.56 202 GLU A N 1
ATOM 1553 C CA . GLU A 1 202 ? 10.498 -3.082 -20.370 1.00 90.56 202 GLU A CA 1
ATOM 1554 C C . GLU A 1 202 ? 10.100 -1.905 -21.272 1.00 90.56 202 GLU A C 1
ATOM 1556 O O . GLU A 1 202 ? 10.679 -0.818 -21.213 1.00 90.56 202 GLU A O 1
ATOM 1561 N N . ARG A 1 203 ? 9.033 -2.092 -22.060 1.00 89.81 203 ARG A N 1
ATOM 1562 C CA . ARG A 1 203 ? 8.481 -1.040 -22.922 1.00 89.81 203 ARG A CA 1
ATOM 1563 C C . ARG A 1 203 ? 7.980 0.146 -22.101 1.00 89.81 203 ARG A C 1
ATOM 1565 O O . ARG A 1 203 ? 8.206 1.290 -22.495 1.00 89.81 203 ARG A O 1
ATOM 1572 N N . TRP A 1 204 ? 7.293 -0.127 -20.992 1.00 91.00 204 TRP A N 1
ATOM 1573 C CA . TRP A 1 204 ? 6.790 0.908 -20.097 1.00 91.00 204 TRP A CA 1
ATOM 1574 C C . TRP A 1 204 ? 7.938 1.714 -19.473 1.00 91.00 204 TRP A C 1
ATOM 1576 O O . TRP A 1 204 ? 7.945 2.934 -19.603 1.00 91.00 204 TRP A O 1
ATOM 1586 N N . LEU A 1 205 ? 8.964 1.052 -18.921 1.00 90.25 205 LEU A N 1
ATOM 1587 C CA . LEU A 1 205 ? 10.154 1.695 -18.344 1.00 90.25 205 LEU A CA 1
ATOM 1588 C C . LEU A 1 205 ? 10.863 2.606 -19.353 1.00 90.25 205 LEU A C 1
ATOM 1590 O O . LEU A 1 205 ? 11.265 3.717 -19.008 1.00 90.25 205 LEU A O 1
ATOM 1594 N N . GLY A 1 206 ? 11.005 2.159 -20.605 1.00 87.94 206 GLY A N 1
ATOM 1595 C CA . GLY A 1 206 ? 11.577 2.977 -21.676 1.00 87.94 206 GLY A CA 1
ATOM 1596 C C . GLY A 1 206 ? 10.759 4.242 -21.952 1.00 87.94 206 GLY A C 1
ATOM 1597 O O . GLY A 1 206 ? 11.318 5.332 -22.050 1.00 87.94 206 GLY A O 1
ATOM 1598 N N . GLY A 1 207 ? 9.431 4.115 -22.028 1.00 87.62 207 GLY A N 1
ATOM 1599 C CA . GLY A 1 207 ? 8.531 5.257 -22.212 1.00 87.62 207 GLY A CA 1
ATOM 1600 C C . GLY A 1 207 ? 8.550 6.232 -21.033 1.00 87.62 207 GLY A C 1
ATOM 1601 O O . GLY A 1 207 ? 8.573 7.445 -21.242 1.00 87.62 207 GLY A O 1
ATOM 1602 N N . GLU A 1 208 ? 8.593 5.705 -19.812 1.00 86.69 208 GLU A N 1
ATOM 1603 C CA . GLU A 1 208 ? 8.563 6.495 -18.585 1.00 86.69 208 GLU A CA 1
ATOM 1604 C C . GLU A 1 208 ? 9.863 7.275 -18.370 1.00 86.69 208 GLU A C 1
ATOM 1606 O O . GLU A 1 208 ? 9.831 8.463 -18.053 1.00 86.69 208 GLU A O 1
ATOM 1611 N N . LYS A 1 209 ? 11.019 6.666 -18.660 1.00 86.62 209 LYS A N 1
ATOM 1612 C CA . LYS A 1 209 ? 12.314 7.365 -18.652 1.00 86.62 209 LYS A CA 1
ATOM 1613 C C . LYS A 1 209 ? 12.348 8.531 -19.642 1.00 86.62 209 LYS A C 1
ATOM 1615 O O . LYS A 1 209 ? 12.831 9.609 -19.302 1.00 86.62 209 LYS A O 1
ATOM 1620 N N . GLU A 1 210 ? 11.796 8.349 -20.841 1.00 84.75 210 GLU A N 1
ATOM 1621 C CA . GLU A 1 210 ? 11.685 9.427 -21.832 1.00 84.75 210 GLU A CA 1
ATOM 1622 C C . GLU A 1 210 ? 10.706 10.530 -21.406 1.00 84.75 210 GLU A C 1
ATOM 1624 O O . GLU A 1 210 ? 10.924 11.696 -21.742 1.00 84.75 210 GLU A O 1
ATOM 1629 N N . ARG A 1 211 ? 9.640 10.191 -20.668 1.00 83.12 211 ARG A N 1
ATOM 1630 C CA . ARG A 1 211 ? 8.712 11.169 -20.080 1.00 83.12 211 ARG A CA 1
ATOM 1631 C C . ARG A 1 211 ? 9.417 12.002 -19.009 1.00 83.12 211 ARG A C 1
ATOM 1633 O O . ARG A 1 211 ? 9.490 13.219 -19.142 1.00 83.12 211 ARG A O 1
ATOM 1640 N N . VAL A 1 212 ? 10.019 11.341 -18.020 1.00 80.12 212 VAL A N 1
ATOM 1641 C CA . VAL A 1 212 ? 10.739 11.978 -16.904 1.00 80.12 212 VAL A CA 1
ATOM 1642 C C . VAL A 1 212 ? 11.917 12.824 -17.394 1.00 80.12 212 VAL A C 1
ATOM 1644 O O . VAL A 1 212 ? 12.203 13.869 -16.822 1.00 80.12 212 VAL A O 1
ATOM 1647 N N . ARG A 1 213 ? 12.602 12.423 -18.473 1.00 77.88 213 ARG A N 1
ATOM 1648 C CA . ARG A 1 213 ? 13.692 13.214 -19.069 1.00 77.88 213 ARG A CA 1
ATOM 1649 C C . ARG A 1 213 ? 13.223 14.546 -19.667 1.00 77.88 213 ARG A C 1
ATOM 1651 O O . ARG A 1 213 ? 14.036 15.456 -19.779 1.00 77.88 213 ARG A O 1
ATOM 1658 N N . LYS A 1 214 ? 11.961 14.650 -20.092 1.00 76.62 214 LYS A N 1
ATOM 1659 C CA . LYS A 1 214 ? 11.385 15.867 -20.690 1.00 76.62 214 LYS A CA 1
ATOM 1660 C C . LYS A 1 214 ? 10.809 16.837 -19.651 1.00 76.62 214 LYS A C 1
ATOM 1662 O O . LYS A 1 214 ? 10.515 17.973 -20.007 1.00 76.62 214 LYS A O 1
ATOM 1667 N N . GLU A 1 215 ? 10.622 16.395 -18.409 1.00 71.50 215 GLU A N 1
ATOM 1668 C CA . GLU A 1 215 ? 10.129 17.203 -17.289 1.00 71.50 215 GLU A CA 1
ATOM 1669 C C . GLU A 1 215 ? 11.334 17.716 -16.477 1.00 71.50 215 GLU A C 1
ATOM 1671 O O . GLU A 1 215 ? 11.947 16.977 -15.711 1.00 71.50 215 GLU A O 1
ATOM 1676 N N . ASP A 1 216 ? 11.716 18.977 -16.698 1.00 55.94 216 ASP A N 1
ATOM 1677 C CA . ASP A 1 216 ? 13.062 19.507 -16.405 1.00 55.94 216 ASP A CA 1
ATOM 1678 C C . ASP A 1 216 ? 13.425 19.767 -14.919 1.00 55.94 216 ASP A C 1
ATOM 1680 O O . ASP A 1 216 ? 14.553 20.179 -14.681 1.00 55.94 216 ASP A O 1
ATOM 1684 N N . ASP A 1 217 ? 12.579 19.514 -13.907 1.00 58.62 217 ASP A N 1
ATOM 1685 C CA . ASP A 1 217 ? 12.982 19.789 -12.499 1.00 58.62 217 ASP A CA 1
ATOM 1686 C C . ASP A 1 217 ? 12.380 18.858 -11.417 1.00 58.62 217 ASP A C 1
ATOM 1688 O O . ASP A 1 217 ? 13.088 18.435 -10.505 1.00 58.62 217 ASP A O 1
ATOM 1692 N N . ASP A 1 218 ? 11.109 18.444 -11.501 1.00 57.25 218 ASP A N 1
ATOM 1693 C CA . ASP A 1 218 ? 10.455 17.722 -10.384 1.00 57.25 218 ASP A CA 1
ATOM 1694 C C . ASP A 1 218 ? 10.614 16.183 -10.417 1.00 57.25 218 ASP A C 1
ATOM 1696 O O . ASP A 1 218 ? 10.179 15.486 -9.495 1.00 57.25 218 ASP A O 1
ATOM 1700 N N . GLY A 1 219 ? 11.245 15.631 -11.461 1.00 60.75 219 GLY A N 1
ATOM 1701 C CA . GLY A 1 219 ? 11.325 14.187 -11.731 1.00 60.75 219 GLY A CA 1
ATOM 1702 C C . GLY A 1 219 ? 12.662 13.509 -11.402 1.00 60.75 219 GLY A C 1
ATOM 1703 O O . GLY A 1 219 ? 12.835 12.325 -11.688 1.00 60.75 219 GLY A O 1
ATOM 1704 N N . GLU A 1 220 ? 13.651 14.203 -10.833 1.00 70.75 220 GLU A N 1
ATOM 1705 C CA . GLU A 1 220 ? 14.992 13.610 -10.663 1.00 70.75 220 GLU A CA 1
ATOM 1706 C C . GLU A 1 220 ? 15.025 12.379 -9.751 1.00 70.75 220 GLU A C 1
ATOM 1708 O O . GLU A 1 220 ? 15.748 11.418 -10.004 1.00 70.75 220 GLU A O 1
ATOM 1713 N N . TRP A 1 221 ? 14.211 12.377 -8.705 1.00 78.81 221 TRP A N 1
ATOM 1714 C CA . TRP A 1 221 ? 14.212 11.338 -7.680 1.00 78.81 221 TRP A CA 1
ATOM 1715 C C . TRP A 1 221 ? 13.509 10.043 -8.118 1.00 78.81 221 TRP A C 1
ATOM 1717 O O . TRP A 1 221 ? 13.743 9.009 -7.495 1.00 78.81 221 TRP A O 1
ATOM 1727 N N . ILE A 1 222 ? 12.697 10.062 -9.187 1.00 82.75 222 ILE A N 1
ATOM 1728 C CA . ILE A 1 222 ? 12.114 8.841 -9.777 1.00 82.75 222 ILE A CA 1
ATOM 1729 C C . ILE A 1 222 ? 13.070 8.150 -10.764 1.00 82.75 222 ILE A C 1
ATOM 1731 O O . ILE A 1 222 ? 12.961 6.940 -10.963 1.00 82.75 222 ILE A O 1
ATOM 1735 N N . LYS A 1 223 ? 14.067 8.866 -11.313 1.00 84.69 223 LYS A N 1
ATOM 1736 C CA . LYS A 1 223 ? 15.063 8.297 -12.246 1.00 84.69 223 LYS A CA 1
ATOM 1737 C C . LYS A 1 223 ? 15.800 7.106 -11.632 1.00 84.69 223 LYS A C 1
ATOM 1739 O O . LYS A 1 223 ? 15.889 6.057 -12.259 1.00 84.69 223 LYS A O 1
ATOM 1744 N N . VAL A 1 224 ? 16.244 7.243 -10.380 1.00 86.81 224 VAL A N 1
ATOM 1745 C CA . VAL A 1 224 ? 16.973 6.181 -9.668 1.00 86.81 224 VAL A CA 1
ATOM 1746 C C . VAL A 1 224 ? 16.115 4.912 -9.518 1.00 86.81 224 VAL A C 1
ATOM 1748 O O . VAL A 1 224 ? 16.548 3.864 -9.989 1.00 86.81 224 VAL A O 1
ATOM 1751 N N . PRO A 1 225 ? 14.890 4.955 -8.955 1.00 89.81 225 PRO A N 1
ATOM 1752 C CA . PRO A 1 225 ? 14.000 3.793 -8.934 1.00 89.81 225 PRO A CA 1
ATOM 1753 C C . PRO A 1 225 ? 13.741 3.151 -10.306 1.00 89.81 225 PRO A C 1
ATOM 1755 O O . PRO A 1 225 ? 13.680 1.926 -10.386 1.00 89.81 225 PRO A O 1
ATOM 1758 N N . LEU A 1 226 ? 13.594 3.942 -11.377 1.00 90.12 226 LEU A N 1
ATOM 1759 C CA . LEU A 1 226 ? 13.384 3.417 -12.734 1.00 90.12 226 LEU A CA 1
ATOM 1760 C C . LEU A 1 226 ? 14.603 2.630 -13.236 1.00 90.12 226 LEU A C 1
ATOM 1762 O O . LEU A 1 226 ? 14.451 1.502 -13.706 1.00 90.12 226 LEU A O 1
ATOM 1766 N N . GLU A 1 227 ? 15.801 3.204 -13.105 1.00 90.06 227 GLU A N 1
ATOM 1767 C CA . GLU A 1 227 ? 17.067 2.562 -13.487 1.00 90.06 227 GLU A CA 1
ATOM 1768 C C . GLU A 1 227 ? 17.328 1.296 -12.665 1.00 90.06 227 GLU A C 1
ATOM 1770 O O . GLU A 1 227 ? 17.731 0.263 -13.199 1.00 90.06 227 GLU A O 1
ATOM 1775 N N . GLU A 1 228 ? 17.062 1.345 -11.360 1.00 91.69 228 GLU A N 1
ATOM 1776 C CA . GLU A 1 228 ? 17.245 0.194 -10.484 1.00 91.69 228 GLU A CA 1
ATOM 1777 C C . GLU A 1 228 ? 16.297 -0.954 -10.837 1.00 91.69 228 GLU A C 1
ATOM 1779 O O . GLU A 1 228 ? 16.729 -2.107 -10.845 1.00 91.69 228 GLU A O 1
ATOM 1784 N N . VAL A 1 229 ? 15.024 -0.662 -11.133 1.00 92.50 229 VAL A N 1
ATOM 1785 C CA . VAL A 1 229 ? 14.055 -1.680 -11.563 1.00 92.50 229 VAL A CA 1
ATOM 1786 C C . VAL A 1 229 ? 14.468 -2.277 -12.906 1.00 92.50 229 VAL A C 1
ATOM 1788 O O . VAL A 1 229 ? 14.491 -3.499 -13.038 1.00 92.50 229 VAL A O 1
ATOM 1791 N N . GLU A 1 230 ? 14.855 -1.456 -13.881 1.00 92.06 230 GLU A N 1
ATOM 1792 C CA . GLU A 1 230 ? 15.365 -1.964 -15.156 1.00 92.06 230 GLU A CA 1
ATOM 1793 C C . GLU A 1 230 ? 16.558 -2.903 -14.946 1.00 92.06 230 GLU A C 1
ATOM 1795 O O . GLU A 1 230 ? 16.547 -4.041 -15.420 1.00 92.06 230 GLU A O 1
ATOM 1800 N N . HIS A 1 231 ? 17.537 -2.471 -14.150 1.00 91.88 231 HIS A N 1
ATOM 1801 C CA . HIS A 1 231 ? 18.740 -3.245 -13.883 1.00 91.88 231 HIS A CA 1
ATOM 1802 C C . HIS A 1 231 ? 18.439 -4.604 -13.235 1.00 91.88 231 HIS A C 1
ATOM 1804 O O . HIS A 1 231 ? 18.995 -5.619 -13.656 1.00 91.88 231 HIS A O 1
ATOM 1810 N N . VAL A 1 232 ? 17.564 -4.661 -12.221 1.00 92.25 232 VAL A N 1
ATOM 1811 C CA . VAL A 1 232 ? 17.285 -5.923 -11.506 1.00 92.25 232 VAL A CA 1
ATOM 1812 C C . VAL A 1 232 ? 16.397 -6.894 -12.292 1.00 92.25 232 VAL A C 1
ATOM 1814 O O . VAL A 1 232 ? 16.409 -8.090 -11.991 1.00 92.25 232 VAL A O 1
ATOM 1817 N N . PHE A 1 233 ? 15.625 -6.421 -13.276 1.00 92.19 233 PHE A N 1
ATOM 1818 C CA . PHE A 1 233 ? 14.755 -7.277 -14.093 1.00 92.19 233 PHE A CA 1
ATOM 1819 C C . PHE A 1 233 ? 15.364 -7.671 -15.440 1.00 92.19 233 PHE A C 1
ATOM 1821 O O . PHE A 1 233 ? 15.151 -8.804 -15.872 1.00 92.19 233 PHE A O 1
ATOM 1828 N N . PHE A 1 234 ? 16.119 -6.778 -16.080 1.00 91.88 234 PHE A N 1
ATOM 1829 C CA . PHE A 1 234 ? 16.607 -6.953 -17.454 1.00 91.88 234 PHE A CA 1
ATOM 1830 C C . PHE A 1 234 ? 18.140 -6.929 -17.567 1.00 91.88 234 PHE A C 1
ATOM 1832 O O . PHE A 1 234 ? 18.687 -7.241 -18.623 1.00 91.88 234 PHE A O 1
ATOM 1839 N N . GLY A 1 235 ? 18.847 -6.641 -16.469 1.00 82.19 235 GLY A N 1
ATOM 1840 C CA . GLY A 1 235 ? 20.291 -6.423 -16.475 1.00 82.19 235 GLY A CA 1
ATOM 1841 C C . GLY A 1 235 ? 20.649 -5.007 -16.926 1.00 82.19 235 GLY A C 1
ATOM 1842 O O . GLY A 1 235 ? 19.794 -4.227 -17.333 1.00 82.19 235 GLY A O 1
ATOM 1843 N N . ALA A 1 236 ? 21.927 -4.639 -16.824 1.00 57.06 236 ALA A N 1
ATOM 1844 C CA . ALA A 1 236 ? 22.386 -3.353 -17.341 1.00 57.06 236 ALA A CA 1
ATOM 1845 C C . ALA A 1 236 ? 22.211 -3.314 -18.868 1.00 57.06 236 ALA A C 1
ATOM 1847 O O . ALA A 1 236 ? 22.917 -4.020 -19.590 1.00 57.06 236 ALA A O 1
ATOM 1848 N N . THR A 1 237 ? 21.302 -2.477 -19.362 1.00 52.00 237 THR A N 1
ATOM 1849 C CA . THR A 1 237 ? 21.351 -2.012 -20.748 1.00 52.00 237 THR A CA 1
ATOM 1850 C C . THR A 1 237 ? 22.570 -1.102 -20.878 1.00 52.00 237 THR A C 1
ATOM 1852 O O . THR A 1 237 ? 22.633 -0.059 -20.227 1.00 52.00 237 THR A O 1
ATOM 1855 N N . ALA A 1 238 ? 23.568 -1.569 -21.630 1.00 36.19 238 ALA A N 1
ATOM 1856 C CA . ALA A 1 238 ? 24.798 -0.844 -21.943 1.00 36.19 238 ALA A CA 1
ATOM 1857 C C . ALA A 1 238 ? 24.544 0.429 -22.764 1.00 36.19 238 ALA A C 1
ATOM 1859 O O . ALA A 1 238 ? 23.585 0.428 -23.570 1.00 36.19 238 ALA A O 1
#